Protein AF-A0A3Q3WE03-F1 (afdb_monomer)

Secondary structure (DSSP, 8-state):
------------------------------------PPP---------------------PPPTT--------EEEEES-GGGS-TTSEEEEEEETT----STHHHHHHHHH--HHHHHHTT--TT-EEEEEETTEEEEEEEEESSTTS---HHHHHHHHHHHHHHHHHTT--EEEEESTT-STT---HHHHHHHHHHHHTTSS-EEEEEEPPP-------------

Nearest PDB structures (foldseek):
  4j5s-assembly1_A  TM=9.945E-01  e=6.467E-23  Homo sapiens
  2l8r-assembly1_A  TM=9.677E-01  e=4.492E-20  Homo sapiens
  2lgr-assembly1_A  TM=9.632E-01  e=3.112E-20  Homo sapiens
  2eee-assembly1_A  TM=9.166E-01  e=1.170E-20  Homo sapiens
  7omu-assembly2_BBB  TM=8.112E-01  e=5.018E-09  Thermosipho africanus

Organism: Mola mola (NCBI:txid94237)

Radius of gyration: 29.14 Å; Cα contacts (8 Å, |Δi|>4): 267; chains: 1; bounding box: 47×59×119 Å

Structure (mmCIF, N/CA/C/O backbone):
data_AF-A0A3Q3WE03-F1
#
_entry.id   AF-A0A3Q3WE03-F1
#
loop_
_atom_site.group_PDB
_atom_site.id
_atom_site.type_symbol
_atom_site.label_atom_id
_atom_site.label_alt_id
_atom_site.label_comp_id
_atom_site.label_asym_id
_atom_site.label_entity_id
_atom_site.label_seq_id
_atom_site.pdbx_PDB_ins_code
_atom_site.Cartn_x
_atom_site.Cartn_y
_atom_site.Cartn_z
_atom_site.occupancy
_atom_site.B_iso_or_equiv
_atom_site.auth_seq_id
_atom_site.auth_comp_id
_atom_site.auth_asym_id
_atom_site.auth_atom_id
_atom_site.pdbx_PDB_model_num
ATOM 1 N N . MET A 1 1 ? -25.501 23.373 52.844 1.00 39.06 1 MET A N 1
ATOM 2 C CA . MET A 1 1 ? -24.317 22.488 52.789 1.00 39.06 1 MET A CA 1
ATOM 3 C C . MET A 1 1 ? -24.658 21.384 51.790 1.00 39.06 1 MET A C 1
ATOM 5 O O . MET A 1 1 ? -25.496 20.562 52.110 1.00 39.06 1 MET A O 1
ATOM 9 N N . SER A 1 2 ? -24.397 21.563 50.487 1.00 32.34 2 SER A N 1
ATOM 10 C CA . SER A 1 2 ? -23.163 21.136 49.780 1.00 32.34 2 SER A CA 1
ATOM 11 C C . SER A 1 2 ? -22.846 19.652 50.062 1.00 32.34 2 SER A C 1
ATOM 13 O O . SER A 1 2 ? -22.704 19.302 51.222 1.00 32.34 2 SER A O 1
ATOM 15 N N . SER A 1 3 ? -22.696 18.724 49.111 1.00 31.28 3 SER A N 1
ATOM 16 C CA . SER A 1 3 ? -22.155 18.864 47.755 1.00 31.28 3 SER A CA 1
ATOM 17 C C . SER A 1 3 ? -22.420 17.610 46.899 1.00 31.28 3 SER A C 1
ATOM 19 O O . SER A 1 3 ? -22.573 16.509 47.416 1.00 31.28 3 SER A O 1
ATOM 21 N N . ALA A 1 4 ? -22.392 17.841 45.587 1.00 35.03 4 ALA A N 1
ATOM 22 C CA . ALA A 1 4 ? -22.161 16.962 44.438 1.00 35.03 4 ALA A CA 1
ATOM 23 C C . ALA A 1 4 ? -21.538 15.560 44.652 1.00 35.03 4 ALA A C 1
ATOM 25 O O . ALA A 1 4 ? -20.474 15.420 45.252 1.00 35.03 4 ALA A O 1
ATOM 26 N N . LEU A 1 5 ? -22.116 14.554 43.977 1.00 35.72 5 LEU A N 1
ATOM 27 C CA . LEU A 1 5 ? -21.412 13.335 43.559 1.00 35.72 5 LEU A CA 1
ATOM 28 C C . LEU A 1 5 ? -20.837 13.526 42.144 1.00 35.72 5 LEU A C 1
ATOM 30 O O . LEU A 1 5 ? -21.562 13.516 41.151 1.00 35.72 5 LEU A O 1
ATOM 34 N N . GLN A 1 6 ? -19.514 13.665 42.075 1.00 35.28 6 GLN A N 1
ATOM 35 C CA . GLN A 1 6 ? -18.688 13.595 40.869 1.00 35.28 6 GLN A CA 1
ATOM 36 C C . GLN A 1 6 ? -18.029 12.200 40.813 1.00 35.28 6 GLN A C 1
ATOM 38 O O . GLN A 1 6 ? -17.524 11.712 41.822 1.00 35.28 6 GLN A O 1
ATOM 43 N N . ARG A 1 7 ? -18.016 11.555 39.639 1.00 37.19 7 ARG A N 1
ATOM 44 C CA . ARG A 1 7 ? -17.267 10.305 39.359 1.00 37.19 7 ARG A CA 1
ATOM 45 C C . ARG A 1 7 ? -15.741 10.530 39.411 1.00 37.19 7 ARG A C 1
ATOM 47 O O . ARG A 1 7 ? -15.307 11.643 39.112 1.00 37.19 7 ARG A O 1
ATOM 54 N N . PRO A 1 8 ? -14.921 9.483 39.661 1.00 34.12 8 PRO A N 1
ATOM 55 C CA . PRO A 1 8 ? -14.054 8.983 38.572 1.00 34.12 8 PRO A CA 1
ATOM 56 C C . PRO A 1 8 ? -13.804 7.450 38.578 1.00 34.12 8 PRO A C 1
ATOM 58 O O . PRO A 1 8 ? -13.715 6.820 39.622 1.00 34.12 8 PRO A O 1
ATOM 61 N N . VAL A 1 9 ? -13.890 6.773 37.425 1.00 33.38 9 VAL A N 1
ATOM 62 C CA . VAL A 1 9 ? -12.781 6.308 36.547 1.00 33.38 9 VAL A CA 1
ATOM 63 C C . VAL A 1 9 ? -11.748 5.398 37.244 1.00 33.38 9 VAL A C 1
ATOM 65 O O . VAL A 1 9 ? -10.756 5.873 37.788 1.00 33.38 9 VAL A O 1
ATOM 68 N N . CYS A 1 10 ? -11.931 4.074 37.161 1.00 30.58 10 CYS A N 1
ATOM 69 C CA . CYS A 1 10 ? -10.888 3.109 37.521 1.00 30.58 10 CYS A CA 1
ATOM 70 C C . CYS A 1 10 ? -9.865 2.981 36.382 1.00 30.58 10 CYS A C 1
ATOM 72 O O . CYS A 1 10 ? -10.118 2.346 35.360 1.00 30.58 10 CYS A O 1
ATOM 74 N N . PHE A 1 11 ? -8.694 3.578 36.591 1.00 35.88 11 PHE A N 1
ATOM 75 C CA . PHE A 1 11 ? -7.449 3.215 35.923 1.00 35.88 11 PHE A CA 1
ATOM 76 C C . PHE A 1 11 ? -6.996 1.837 36.428 1.00 35.88 11 PHE A C 1
ATOM 78 O O . PHE A 1 11 ? -6.700 1.694 37.610 1.00 35.88 11 PHE A O 1
ATOM 85 N N . PHE A 1 12 ? -6.867 0.843 35.550 1.00 35.31 12 PHE A N 1
ATOM 86 C CA . PHE A 1 12 ? -5.995 -0.307 35.812 1.00 35.31 12 PHE A CA 1
ATOM 87 C C . PHE A 1 12 ? -4.729 -0.144 34.975 1.00 35.31 12 PHE A C 1
ATOM 89 O O . PHE A 1 12 ? -4.648 -0.558 33.821 1.00 35.31 12 PHE A O 1
ATOM 96 N N . GLY A 1 13 ? -3.744 0.530 35.571 1.00 35.69 13 GLY A N 1
ATOM 97 C CA . GLY A 1 13 ? -2.363 0.477 35.120 1.00 35.69 13 GLY A CA 1
ATOM 98 C C . GLY A 1 13 ? -1.752 -0.852 35.553 1.00 35.69 13 GLY A C 1
ATOM 99 O O . GLY A 1 13 ? -1.680 -1.144 36.743 1.00 35.69 13 GLY A O 1
ATOM 100 N N . VAL A 1 14 ? -1.303 -1.661 34.596 1.00 34.75 14 VAL A N 1
ATOM 101 C CA . VAL A 1 14 ? -0.418 -2.794 34.883 1.00 34.75 14 VAL A CA 1
ATOM 102 C C . VAL A 1 14 ? 1.007 -2.256 34.900 1.00 34.75 14 VAL A C 1
ATOM 104 O O . VAL A 1 14 ? 1.550 -1.866 33.867 1.00 34.75 14 VAL A O 1
ATOM 107 N N . GLN A 1 15 ? 1.610 -2.215 36.083 1.00 34.19 15 GLN A N 1
ATOM 108 C CA . GLN A 1 15 ? 3.013 -1.865 36.258 1.00 34.19 15 GLN A CA 1
ATOM 109 C C . GLN A 1 15 ? 3.844 -3.150 36.140 1.00 34.19 15 GLN A C 1
ATOM 111 O O . GLN A 1 15 ? 3.827 -4.003 37.025 1.00 34.19 15 GLN A O 1
ATOM 116 N N . VAL A 1 16 ? 4.546 -3.321 35.016 1.00 32.97 16 VAL A N 1
ATOM 117 C CA . VAL A 1 16 ? 5.479 -4.438 34.809 1.00 32.97 16 VAL A CA 1
ATOM 118 C C . VAL A 1 16 ? 6.782 -4.111 35.534 1.00 32.97 16 VAL A C 1
ATOM 120 O O . VAL A 1 16 ? 7.516 -3.213 35.127 1.00 32.97 16 VAL A O 1
ATOM 123 N N . LYS A 1 17 ? 7.082 -4.836 36.615 1.00 34.19 17 LYS A N 1
ATOM 124 C CA . LYS A 1 17 ? 8.386 -4.775 37.284 1.00 34.19 17 LYS A CA 1
ATOM 125 C C . LYS A 1 17 ? 9.307 -5.805 36.628 1.00 34.19 17 LYS A C 1
ATOM 127 O O . LYS A 1 17 ? 9.174 -7.000 36.867 1.00 34.19 17 LYS A O 1
ATOM 132 N N . LEU A 1 18 ? 10.201 -5.338 35.756 1.00 31.52 18 LEU A N 1
ATOM 133 C CA . LEU A 1 18 ? 11.256 -6.154 35.158 1.00 31.52 18 LEU A CA 1
ATOM 134 C C . LEU A 1 18 ? 12.476 -6.108 36.089 1.00 31.52 18 LEU A C 1
ATOM 136 O O . LEU A 1 18 ? 13.144 -5.080 36.173 1.00 31.52 18 LEU A O 1
ATOM 140 N N . THR A 1 19 ? 12.770 -7.202 36.789 1.00 33.22 19 THR A N 1
ATOM 141 C CA . THR A 1 19 ? 14.053 -7.360 37.486 1.00 33.22 19 THR A CA 1
ATOM 142 C C . THR A 1 19 ? 14.915 -8.299 36.652 1.00 33.22 19 THR A C 1
ATOM 144 O O . THR A 1 19 ? 14.626 -9.488 36.550 1.00 33.22 19 THR A O 1
ATOM 147 N N . LEU A 1 20 ? 15.945 -7.748 36.011 1.00 36.59 20 LEU A N 1
ATOM 148 C CA . LEU A 1 20 ? 16.978 -8.509 35.314 1.00 36.59 20 LEU A CA 1
ATOM 149 C C . LEU A 1 20 ? 18.130 -8.766 36.285 1.00 36.59 20 LEU A C 1
ATOM 151 O O . LEU A 1 20 ? 18.890 -7.854 36.602 1.00 36.59 20 LEU A O 1
ATOM 155 N N . THR A 1 21 ? 18.300 -10.016 36.696 1.00 37.56 21 THR A N 1
ATOM 156 C CA . THR A 1 21 ? 19.593 -10.534 37.148 1.00 37.56 21 THR A CA 1
ATOM 157 C C . THR A 1 21 ? 19.884 -11.809 36.375 1.00 37.56 21 THR A C 1
ATOM 159 O O . THR A 1 21 ? 19.034 -12.682 36.219 1.00 37.56 21 THR A O 1
ATOM 162 N N . GLY A 1 22 ? 21.063 -11.823 35.760 1.00 34.62 22 GLY A N 1
ATOM 163 C CA . GLY A 1 22 ? 21.414 -12.752 34.704 1.00 34.62 22 GLY A CA 1
ATOM 164 C C . GLY A 1 22 ? 21.730 -14.176 35.150 1.00 34.62 22 GLY A C 1
ATOM 165 O O . GLY A 1 22 ? 21.950 -14.468 36.321 1.00 34.62 22 GLY A O 1
ATOM 166 N N . ARG A 1 23 ? 21.888 -14.980 34.094 1.00 38.91 23 ARG A N 1
ATOM 167 C CA . ARG A 1 23 ? 22.387 -16.357 33.993 1.00 38.91 23 ARG A CA 1
ATOM 168 C C . ARG A 1 23 ? 21.360 -17.467 34.248 1.00 38.91 23 ARG A C 1
ATOM 170 O O . ARG A 1 23 ? 20.892 -17.690 35.352 1.00 38.91 23 ARG A O 1
ATOM 177 N N . ASN A 1 24 ? 21.184 -18.225 33.165 1.00 33.81 24 ASN A N 1
ATOM 178 C CA . ASN A 1 24 ? 20.560 -19.533 33.002 1.00 33.81 24 ASN A CA 1
ATOM 179 C C . ASN A 1 24 ? 19.047 -19.596 32.761 1.00 33.81 24 ASN A C 1
ATOM 181 O O . ASN A 1 24 ? 18.205 -19.215 33.565 1.00 33.81 24 ASN A O 1
ATOM 185 N N . ALA A 1 25 ? 18.761 -20.141 31.579 1.00 36.38 25 ALA A N 1
ATOM 186 C CA . ALA A 1 25 ? 17.498 -20.687 31.138 1.00 36.38 25 ALA A CA 1
ATOM 187 C C . ALA A 1 25 ? 16.992 -21.774 32.097 1.00 36.38 25 ALA A C 1
ATOM 189 O O . ALA A 1 25 ? 17.790 -22.524 32.649 1.00 36.38 25 ALA A O 1
ATOM 190 N N . PHE A 1 26 ? 15.674 -21.899 32.233 1.00 32.88 26 PHE A N 1
ATOM 191 C CA . PHE A 1 26 ? 14.896 -23.019 31.690 1.00 32.88 26 PHE A CA 1
ATOM 192 C C . PHE A 1 26 ? 13.429 -22.855 32.111 1.00 32.88 26 PHE A C 1
ATOM 194 O O . PHE A 1 26 ? 13.108 -22.654 33.279 1.00 32.88 26 PHE A O 1
ATOM 201 N N . PHE A 1 27 ? 12.532 -22.944 31.133 1.00 39.12 27 PHE A N 1
ATOM 202 C CA . PHE A 1 27 ? 11.104 -23.158 31.347 1.00 39.12 27 PHE A CA 1
ATOM 203 C C . PHE A 1 27 ? 10.901 -24.606 31.808 1.00 39.12 27 PHE A C 1
ATOM 205 O O . PHE A 1 27 ? 11.329 -25.512 31.097 1.00 39.12 27 PHE A O 1
ATOM 212 N N . CYS A 1 28 ? 10.209 -24.844 32.926 1.00 31.48 28 CYS A N 1
ATOM 213 C CA . CYS A 1 28 ? 9.510 -26.113 33.145 1.00 31.48 28 CYS A CA 1
ATOM 214 C C . CYS A 1 28 ? 8.465 -26.018 34.269 1.00 31.48 28 CYS A C 1
ATOM 216 O O . CYS A 1 28 ? 8.802 -25.737 35.414 1.00 31.48 28 CYS A O 1
ATOM 218 N N . GLY A 1 29 ? 7.214 -26.338 33.928 1.00 34.25 29 GLY A N 1
ATOM 219 C CA . GLY A 1 29 ? 6.300 -27.074 34.804 1.00 34.25 29 GLY A CA 1
ATOM 220 C C . GLY A 1 29 ? 5.584 -26.302 35.911 1.00 34.25 29 GLY A C 1
ATOM 221 O O . GLY A 1 29 ? 6.032 -26.269 37.052 1.00 34.25 29 GLY A O 1
ATOM 222 N N . VAL A 1 30 ? 4.357 -25.854 35.630 1.00 36.12 30 VAL A N 1
ATOM 223 C CA . VAL A 1 30 ? 3.336 -25.726 36.680 1.00 36.12 30 VAL A CA 1
ATOM 224 C C . VAL A 1 30 ? 2.965 -27.145 37.124 1.00 36.12 30 VAL A C 1
ATOM 226 O O . VAL A 1 30 ? 2.149 -27.813 36.493 1.00 36.12 30 VAL A O 1
ATOM 229 N N . ARG A 1 31 ? 3.593 -27.637 38.195 1.00 36.34 31 ARG A N 1
ATOM 230 C CA . ARG A 1 31 ? 3.098 -28.783 38.968 1.00 36.34 31 ARG A CA 1
ATOM 231 C C . ARG A 1 31 ? 2.421 -28.235 40.218 1.00 36.34 31 ARG A C 1
ATOM 233 O O . ARG A 1 31 ? 3.079 -27.758 41.134 1.00 36.34 31 ARG A O 1
ATOM 240 N N . SER A 1 32 ? 1.094 -28.304 40.235 1.00 33.88 32 SER A N 1
ATOM 241 C CA . SER A 1 32 ? 0.302 -28.098 41.444 1.00 33.88 32 SER A CA 1
ATOM 242 C C . SER A 1 32 ? 0.509 -29.305 42.360 1.00 33.88 32 SER A C 1
ATOM 244 O O . SER A 1 32 ? 0.005 -30.392 42.085 1.00 33.88 32 SER A O 1
ATOM 246 N N . THR A 1 33 ? 1.298 -29.150 43.422 1.00 37.69 33 THR A N 1
ATOM 247 C CA . THR A 1 33 ? 1.351 -30.126 44.516 1.00 37.69 33 THR A CA 1
ATOM 248 C C . THR A 1 33 ? 0.348 -29.721 45.584 1.00 37.69 33 THR A C 1
ATOM 250 O O . THR A 1 33 ? 0.542 -28.764 46.332 1.00 37.69 33 THR A O 1
ATOM 253 N N . PHE A 1 34 ? -0.745 -30.475 45.624 1.00 31.30 34 PHE A N 1
ATOM 254 C CA . PHE A 1 34 ? -1.804 -30.414 46.618 1.00 31.30 34 PHE A CA 1
ATOM 255 C C . PHE A 1 34 ? -1.389 -31.176 47.894 1.00 31.30 34 PHE A C 1
ATOM 257 O O . PHE A 1 34 ? -1.057 -32.355 47.827 1.00 31.30 34 PHE A O 1
ATOM 264 N N . LYS A 1 35 ? -1.414 -30.453 49.024 1.00 36.59 35 LYS A N 1
ATOM 265 C CA . LYS A 1 35 ? -1.538 -30.840 50.451 1.00 36.59 35 LYS A CA 1
ATOM 266 C C . LYS A 1 35 ? -0.954 -32.172 50.968 1.00 36.59 35 LYS A C 1
ATOM 268 O O . LYS A 1 35 ? -1.349 -33.255 50.547 1.00 36.59 35 LYS A O 1
ATOM 273 N N . ARG A 1 36 ? -0.306 -32.079 52.142 1.00 31.94 36 ARG A N 1
ATOM 274 C CA . ARG A 1 36 ? -0.706 -32.883 53.318 1.00 31.94 36 ARG A CA 1
ATOM 275 C C . ARG A 1 36 ? -0.244 -32.250 54.642 1.00 31.94 36 ARG A C 1
ATOM 277 O O . ARG A 1 36 ? 0.926 -32.315 54.990 1.00 31.94 36 ARG A O 1
ATOM 284 N N . GLY A 1 37 ? -1.187 -31.645 55.365 1.00 32.00 37 GLY A N 1
ATOM 285 C CA . GLY A 1 37 ? -1.116 -31.449 56.815 1.00 32.00 37 GLY A CA 1
ATOM 286 C C . GLY A 1 37 ? -1.979 -32.527 57.469 1.00 32.00 37 GLY A C 1
ATOM 287 O O . GLY A 1 37 ? -3.096 -32.770 57.011 1.00 32.00 37 GLY A O 1
ATOM 288 N N . VAL A 1 38 ? -1.417 -33.228 58.451 1.00 35.50 38 VAL A N 1
ATOM 289 C CA . VAL A 1 38 ? -2.016 -34.377 59.142 1.00 35.50 38 VAL A CA 1
ATOM 290 C C . VAL A 1 38 ? -3.108 -33.916 60.114 1.00 35.50 38 VAL A C 1
ATOM 292 O O . VAL A 1 38 ? -2.945 -32.928 60.824 1.00 35.50 38 VAL A O 1
ATOM 295 N N . LEU A 1 39 ? -4.223 -34.650 60.098 1.00 34.97 39 LEU A N 1
ATOM 296 C CA . LEU A 1 39 ? -5.399 -34.532 60.963 1.00 34.97 39 LEU A CA 1
ATOM 297 C C . LEU A 1 39 ? -5.142 -35.111 62.360 1.00 34.97 39 LEU A C 1
ATOM 299 O O . LEU A 1 39 ? -4.537 -36.173 62.487 1.00 34.97 39 LEU A O 1
ATOM 303 N N . GLY A 1 40 ? -5.736 -34.479 63.372 1.00 30.42 40 GLY A N 1
ATOM 304 C CA . GLY A 1 40 ? -6.041 -35.084 64.664 1.00 30.42 40 GLY A CA 1
ATOM 305 C C . GLY A 1 40 ? -7.527 -34.912 64.991 1.00 30.42 40 GLY A C 1
ATOM 306 O O . GLY A 1 40 ? -7.952 -33.806 65.288 1.00 30.42 40 GLY A O 1
ATOM 307 N N . HIS A 1 41 ? -8.259 -36.026 64.885 1.00 36.69 41 HIS A N 1
ATOM 308 C CA . HIS A 1 41 ? -9.492 -36.446 65.574 1.00 36.69 41 HIS A CA 1
ATOM 309 C C . HIS A 1 41 ? -10.718 -35.515 65.718 1.00 36.69 41 HIS A C 1
ATOM 311 O O . HIS A 1 41 ? -10.672 -34.482 66.371 1.00 36.69 41 HIS A O 1
ATOM 317 N N . GLY A 1 42 ? -11.875 -36.035 65.270 1.00 31.39 42 GLY A N 1
ATOM 318 C CA . GLY A 1 42 ? -13.197 -35.710 65.832 1.00 31.39 42 GLY A CA 1
ATOM 319 C C . GLY A 1 42 ? -14.288 -35.382 64.806 1.00 31.39 42 GLY A C 1
ATOM 320 O O . GLY A 1 42 ? -14.468 -34.230 64.442 1.00 31.39 42 GLY A O 1
ATOM 321 N N . SER A 1 43 ? -15.035 -36.393 64.356 1.00 36.88 43 SER A N 1
ATOM 322 C CA . SER A 1 43 ? -16.375 -36.261 63.736 1.00 36.88 43 SER A CA 1
ATOM 323 C C . SER A 1 43 ? -17.462 -36.488 64.810 1.00 36.88 43 SER A C 1
ATOM 325 O O . SER A 1 43 ? -17.096 -37.033 65.854 1.00 36.88 43 SER A O 1
ATOM 327 N N . PRO A 1 44 ? -18.769 -36.191 64.591 1.00 46.81 44 PRO A N 1
ATOM 328 C CA . PRO A 1 44 ? -19.439 -35.867 63.321 1.00 46.81 44 PRO A CA 1
ATOM 329 C C . PRO A 1 44 ? -20.381 -34.631 63.350 1.00 46.81 44 PRO A C 1
ATOM 331 O O . PRO A 1 44 ? -20.560 -33.981 64.372 1.00 46.81 44 PRO A O 1
ATOM 334 N N . ASN A 1 45 ? -21.023 -34.384 62.200 1.00 34.50 45 ASN A N 1
ATOM 335 C CA . ASN A 1 45 ? -22.051 -33.379 61.862 1.00 34.50 45 ASN A CA 1
ATOM 336 C C . ASN A 1 45 ? -21.557 -32.008 61.382 1.00 34.50 45 ASN A C 1
ATOM 338 O O . ASN A 1 45 ? -21.707 -30.980 62.035 1.00 34.50 45 ASN A O 1
ATOM 342 N N . VAL A 1 46 ? -21.049 -32.004 60.147 1.00 35.22 46 VAL A N 1
ATOM 343 C CA . VAL A 1 46 ? -20.841 -30.798 59.341 1.00 35.22 46 VAL A CA 1
ATOM 344 C C . VAL A 1 46 ? -22.044 -30.620 58.413 1.00 35.22 46 VAL A C 1
ATOM 346 O O . VAL A 1 46 ? -22.216 -31.377 57.460 1.00 35.22 46 VAL A O 1
ATOM 349 N N . HIS A 1 47 ? -22.859 -29.596 58.662 1.00 38.16 47 HIS A N 1
ATOM 350 C CA . HIS A 1 47 ? -23.757 -29.046 57.649 1.00 38.16 47 HIS A CA 1
ATOM 351 C C . HIS A 1 47 ? -22.886 -28.260 56.655 1.00 38.16 47 HIS A C 1
ATOM 353 O O . HIS A 1 47 ? -22.517 -27.112 56.897 1.00 38.16 47 HIS A O 1
ATOM 359 N N . VAL A 1 48 ? -22.473 -28.907 55.564 1.00 37.47 48 VAL A N 1
ATOM 360 C CA . VAL A 1 48 ? -21.724 -28.249 54.487 1.00 37.47 48 VAL A CA 1
ATOM 361 C C . VAL A 1 48 ? -22.727 -27.480 53.628 1.00 37.47 48 VAL A C 1
ATOM 363 O O . VAL A 1 48 ? -23.410 -28.062 52.789 1.00 37.47 48 VAL A O 1
ATOM 366 N N . LEU A 1 49 ? -22.830 -26.167 53.831 1.00 36.69 49 LEU A N 1
ATOM 367 C CA . LEU A 1 49 ? -23.507 -25.285 52.884 1.00 36.69 49 LEU A CA 1
ATOM 368 C C . LEU A 1 49 ? -22.578 -25.093 51.674 1.00 36.69 49 LEU A C 1
ATOM 370 O O . LEU A 1 49 ? -21.680 -24.253 51.684 1.00 36.69 49 LEU A O 1
ATOM 374 N N . LEU A 1 50 ? -22.751 -25.926 50.648 1.00 37.88 50 LEU A N 1
ATOM 375 C CA . LEU A 1 50 ? -22.124 -25.731 49.342 1.00 37.88 50 LEU A CA 1
ATOM 376 C C . LEU A 1 50 ? -22.804 -24.544 48.651 1.00 37.88 50 LEU A C 1
ATOM 378 O O . LEU A 1 50 ? -23.855 -24.705 48.029 1.00 37.88 50 LEU A O 1
ATOM 382 N N . CYS A 1 51 ? -22.200 -23.357 48.739 1.00 33.94 51 CYS A N 1
ATOM 383 C CA . CYS A 1 51 ? -22.523 -22.260 47.832 1.00 33.94 51 CYS A CA 1
ATOM 384 C C . CYS A 1 51 ? -22.232 -22.719 46.399 1.00 33.94 51 CYS A C 1
ATOM 386 O O . CYS A 1 51 ? -21.076 -22.835 45.991 1.00 33.94 51 CYS A O 1
ATOM 388 N N . HIS A 1 52 ? -23.295 -23.009 45.653 1.00 39.38 52 HIS A N 1
ATOM 389 C CA . HIS A 1 52 ? -23.235 -23.170 44.211 1.00 39.38 52 HIS A CA 1
ATOM 390 C C . HIS A 1 52 ? -22.979 -21.792 43.604 1.00 39.38 52 HIS A C 1
ATOM 392 O O . HIS A 1 52 ? -23.824 -20.902 43.665 1.00 39.38 52 HIS A O 1
ATOM 398 N N . CYS A 1 53 ? -21.788 -21.604 43.046 1.00 35.94 53 CYS A N 1
ATOM 399 C CA . CYS A 1 53 ? -21.531 -20.508 42.129 1.00 35.94 53 CYS A CA 1
ATOM 400 C C . CYS A 1 53 ? -22.037 -20.943 40.749 1.00 35.94 53 CYS A C 1
ATOM 402 O O . CYS A 1 53 ? -21.285 -21.539 39.977 1.00 35.94 53 CYS A O 1
ATOM 404 N N . ASP A 1 54 ? -23.306 -20.666 40.450 1.00 40.91 54 ASP A N 1
ATOM 405 C CA . ASP A 1 54 ? -23.817 -20.674 39.078 1.00 40.91 54 ASP A CA 1
ATOM 406 C C . ASP A 1 54 ? -23.003 -19.672 38.247 1.00 40.91 54 ASP A C 1
ATOM 408 O O . ASP A 1 54 ? -23.136 -18.456 38.383 1.00 40.91 54 ASP A O 1
ATOM 412 N N . SER A 1 55 ? -22.102 -20.191 37.412 1.00 42.69 55 SER A N 1
ATOM 413 C CA . SER A 1 55 ? -21.400 -19.421 36.385 1.00 42.69 55 SER A CA 1
ATOM 414 C C . SER A 1 55 ? -22.167 -19.559 35.070 1.00 42.69 55 SER A C 1
ATOM 416 O O . SER A 1 55 ? -22.151 -20.645 34.489 1.00 42.69 55 SER A O 1
ATOM 418 N N . PRO A 1 56 ? -22.806 -18.503 34.535 1.00 50.94 56 PRO A N 1
ATOM 419 C CA . PRO A 1 56 ? -23.456 -18.567 33.238 1.00 50.94 56 PRO A CA 1
ATOM 420 C C . PRO A 1 56 ? -22.452 -18.174 32.154 1.00 50.94 56 PRO A C 1
ATOM 422 O O . PRO A 1 56 ? -22.566 -17.118 31.544 1.00 50.94 56 PRO A O 1
ATOM 425 N N . HIS A 1 57 ? -21.454 -19.019 31.904 1.00 44.56 57 HIS A N 1
ATOM 426 C CA . HIS A 1 57 ? -20.611 -18.886 30.716 1.00 44.56 57 HIS A CA 1
ATOM 427 C C . HIS A 1 57 ? -20.392 -20.258 30.090 1.00 44.56 57 HIS A C 1
ATOM 429 O O . HIS A 1 57 ? -19.341 -20.880 30.216 1.00 44.56 57 HIS A O 1
ATOM 435 N N . GLY A 1 58 ? -21.427 -20.725 29.391 1.00 40.84 58 GLY A N 1
ATOM 436 C CA . GLY A 1 58 ? -21.263 -21.706 28.328 1.00 40.84 58 GLY A CA 1
ATOM 437 C C . GLY A 1 58 ? -20.541 -21.054 27.152 1.00 40.84 58 GLY A C 1
ATOM 438 O O . GLY A 1 58 ? -21.176 -20.647 26.184 1.00 40.84 58 GLY A O 1
ATOM 439 N N . GLU A 1 59 ? -19.217 -20.927 27.238 1.00 38.34 59 GLU A N 1
ATOM 440 C CA . GLU A 1 59 ? -18.397 -20.796 26.038 1.00 38.34 59 GLU A CA 1
ATOM 441 C C . GLU A 1 59 ? -18.229 -22.194 25.445 1.00 38.34 59 GLU A C 1
ATOM 443 O O . GLU A 1 59 ? -17.424 -23.009 25.897 1.00 38.34 59 GLU A O 1
ATOM 448 N N . THR A 1 60 ? -19.055 -22.490 24.444 1.00 40.53 60 THR A N 1
ATOM 449 C CA . THR A 1 60 ? -18.934 -23.686 23.616 1.00 40.53 60 THR A CA 1
ATOM 450 C C . THR A 1 60 ? -17.569 -23.669 22.933 1.00 40.53 60 THR A C 1
ATOM 452 O O . THR A 1 60 ? -17.353 -22.947 21.959 1.00 40.53 60 THR A O 1
ATOM 455 N N . LEU A 1 61 ? -16.636 -24.467 23.451 1.00 43.75 61 LEU A N 1
ATOM 456 C CA . LEU A 1 61 ? -15.387 -24.782 22.768 1.00 43.75 61 LEU A CA 1
ATOM 457 C C . LEU A 1 61 ? -15.718 -25.380 21.389 1.00 43.75 61 LEU A C 1
ATOM 459 O O . LEU A 1 61 ? -16.510 -26.326 21.318 1.00 43.75 61 LEU A O 1
ATOM 463 N N . PRO A 1 62 ? -15.139 -24.870 20.288 1.00 48.25 62 PRO A N 1
ATOM 464 C CA . PRO A 1 62 ? -15.333 -25.486 18.988 1.00 48.25 62 PRO A CA 1
ATOM 465 C C . PRO A 1 62 ? -14.697 -26.889 18.978 1.00 48.25 62 PRO A C 1
ATOM 467 O O . PRO A 1 62 ? -13.639 -27.094 19.585 1.00 48.25 62 PRO A O 1
ATOM 470 N N . PRO A 1 63 ? -15.323 -27.869 18.304 1.00 49.91 63 PRO A N 1
ATOM 471 C CA . PRO A 1 63 ? -14.850 -29.247 18.290 1.00 49.91 63 PRO A CA 1
ATOM 472 C C . PRO A 1 63 ? -13.451 -29.356 17.653 1.00 49.91 63 PRO A C 1
ATOM 474 O O . PRO A 1 63 ? -13.188 -28.725 16.622 1.00 49.91 63 PRO A O 1
ATOM 477 N N . PRO A 1 64 ? -12.545 -30.178 18.215 1.00 53.12 64 PRO A N 1
ATOM 478 C CA . PRO A 1 64 ? -11.240 -30.429 17.623 1.00 53.12 64 PRO A CA 1
ATOM 479 C C . PRO A 1 64 ? -11.420 -31.339 16.405 1.00 53.12 64 PRO A C 1
ATOM 481 O O . PRO A 1 64 ? -11.720 -32.521 16.547 1.00 53.12 64 PRO A O 1
ATOM 484 N N . GLY A 1 65 ? -11.262 -30.792 15.199 1.00 54.09 65 GLY A N 1
ATOM 485 C CA . GLY A 1 65 ? -11.284 -31.612 13.982 1.00 54.09 65 GLY A CA 1
ATOM 486 C C . GLY A 1 65 ? -11.850 -30.983 12.715 1.00 54.09 65 GLY A C 1
ATOM 487 O O . GLY A 1 65 ? -11.913 -31.671 11.702 1.00 54.09 65 GLY A O 1
ATOM 488 N N . GLN A 1 66 ? -12.231 -29.704 12.706 1.00 45.94 66 GLN A N 1
ATOM 489 C CA . GLN A 1 66 ? -12.534 -29.023 11.446 1.00 45.94 66 GLN A CA 1
ATOM 490 C C . GLN A 1 66 ? -11.294 -28.260 10.970 1.00 45.94 66 GLN A C 1
ATOM 492 O O . GLN A 1 66 ? -10.838 -27.358 11.679 1.00 45.94 66 GLN A O 1
ATOM 497 N N . PRO A 1 67 ? -10.718 -28.566 9.791 1.00 46.00 67 PRO A N 1
ATOM 498 C CA . PRO A 1 67 ? -9.815 -27.619 9.167 1.00 46.00 67 PRO A CA 1
ATOM 499 C C . PRO A 1 67 ? -10.645 -26.362 8.921 1.00 46.00 67 PRO A C 1
ATOM 501 O O . PRO A 1 67 ? -11.592 -26.396 8.137 1.00 46.00 67 PRO A O 1
ATOM 504 N N . ALA A 1 68 ? -10.327 -25.266 9.617 1.00 47.72 68 ALA A N 1
ATOM 505 C CA . ALA A 1 68 ? -10.847 -23.958 9.250 1.00 47.72 68 ALA A CA 1
ATOM 506 C C . ALA A 1 68 ? -10.626 -23.832 7.743 1.00 47.72 68 ALA A C 1
ATOM 508 O O . ALA A 1 68 ? -9.481 -23.940 7.282 1.00 47.72 68 ALA A O 1
ATOM 509 N N . ALA A 1 69 ? -11.726 -23.748 6.988 1.00 46.00 69 ALA A N 1
ATOM 510 C CA . ALA A 1 69 ? -11.690 -23.677 5.541 1.00 46.00 69 ALA A CA 1
ATOM 511 C C . ALA A 1 69 ? -10.630 -22.640 5.183 1.00 46.00 69 ALA A C 1
ATOM 513 O O . ALA A 1 69 ? -10.703 -21.489 5.620 1.00 46.00 69 ALA A O 1
ATOM 514 N N . HIS A 1 70 ? -9.586 -23.080 4.487 1.00 51.12 70 HIS A N 1
ATOM 515 C CA . HIS A 1 70 ? -8.465 -22.244 4.076 1.00 51.12 70 HIS A CA 1
ATOM 516 C C . HIS A 1 70 ? -8.981 -21.364 2.941 1.00 51.12 70 HIS A C 1
ATOM 518 O O . HIS A 1 70 ? -8.713 -21.570 1.761 1.00 51.12 70 HIS A O 1
ATOM 524 N N . SER A 1 71 ? -9.827 -20.415 3.326 1.00 57.25 71 SER A N 1
ATOM 525 C CA . SER A 1 71 ? -10.403 -19.424 2.454 1.00 57.25 71 SER A CA 1
ATOM 526 C C . SER A 1 71 ? -9.244 -18.549 2.017 1.00 57.25 71 SER A C 1
ATOM 528 O O . SER A 1 71 ? -8.561 -17.950 2.853 1.00 57.25 71 SER A O 1
ATOM 530 N N . ARG A 1 72 ? -8.957 -18.534 0.714 1.00 58.47 72 ARG A N 1
ATOM 531 C CA . ARG A 1 72 ? -8.010 -17.584 0.129 1.00 58.47 72 ARG A CA 1
ATOM 532 C C . ARG A 1 72 ? -8.458 -16.184 0.543 1.00 58.47 72 ARG A C 1
ATOM 534 O O . ARG A 1 72 ? -9.421 -15.652 0.006 1.00 58.47 72 ARG A O 1
ATOM 541 N N . ARG A 1 73 ? -7.748 -15.590 1.505 1.00 79.00 73 ARG A N 1
ATOM 542 C CA . ARG A 1 73 ? -8.065 -14.261 2.054 1.00 79.00 73 ARG A CA 1
ATOM 543 C C . ARG A 1 73 ? -7.650 -13.121 1.120 1.00 79.00 73 ARG A C 1
ATOM 545 O O . ARG A 1 73 ? -7.830 -11.961 1.470 1.00 79.00 73 ARG A O 1
ATOM 552 N N . VAL A 1 74 ? -7.079 -13.444 -0.043 1.00 90.50 74 VAL A N 1
ATOM 553 C CA . VAL A 1 74 ? -6.706 -12.489 -1.087 1.00 90.50 74 VAL A CA 1
ATOM 554 C C . VAL A 1 74 ? -7.710 -12.602 -2.230 1.00 90.50 74 VAL A C 1
ATOM 556 O O . VAL A 1 74 ? -7.791 -13.634 -2.893 1.00 90.50 74 VAL A O 1
ATOM 559 N N . SER A 1 75 ? -8.461 -11.531 -2.459 1.00 93.38 75 SER A N 1
ATOM 560 C CA . SER A 1 75 ? -9.375 -11.376 -3.591 1.00 93.38 75 SER A CA 1
ATOM 561 C C . SER A 1 75 ? -8.792 -10.411 -4.623 1.00 93.38 75 SER A C 1
ATOM 563 O O . SER A 1 75 ? -7.942 -9.578 -4.299 1.00 93.38 75 SER A O 1
ATOM 565 N N . TYR A 1 76 ? -9.235 -10.527 -5.873 1.00 94.06 76 TYR A N 1
ATOM 566 C CA . TYR A 1 76 ? -8.779 -9.689 -6.979 1.00 94.06 76 TYR A CA 1
ATOM 567 C C . TYR A 1 76 ? -9.967 -8.972 -7.603 1.00 94.06 76 TYR A C 1
ATOM 569 O O . TYR A 1 76 ? -10.983 -9.598 -7.895 1.00 94.06 76 TYR A O 1
ATOM 577 N N . VAL A 1 77 ? -9.829 -7.667 -7.817 1.00 94.56 77 VAL A N 1
ATOM 578 C CA . VAL A 1 77 ? -10.875 -6.816 -8.388 1.00 94.56 77 VAL A CA 1
ATOM 579 C C . VAL A 1 77 ? -10.293 -5.998 -9.532 1.00 94.56 77 VAL A C 1
ATOM 581 O O . VAL A 1 77 ? -9.241 -5.368 -9.401 1.00 94.56 77 VAL A O 1
ATOM 584 N N . THR A 1 78 ? -10.996 -5.975 -10.661 1.00 93.62 78 THR A N 1
ATOM 585 C CA . THR A 1 78 ? -10.669 -5.075 -11.768 1.00 93.62 78 THR A CA 1
ATOM 586 C C . THR A 1 78 ? -11.387 -3.746 -11.561 1.00 93.62 78 THR A C 1
ATOM 588 O O . THR A 1 78 ? -12.614 -3.701 -11.550 1.00 93.62 78 THR A O 1
ATOM 591 N N . GLY A 1 79 ? -10.640 -2.658 -11.375 1.00 92.19 79 GLY A N 1
ATOM 592 C CA . GLY A 1 79 ? -11.210 -1.336 -11.130 1.00 92.19 79 GLY A CA 1
ATOM 593 C C . GLY A 1 79 ? -10.247 -0.356 -10.465 1.00 92.19 79 GLY A C 1
ATOM 594 O O . GLY A 1 79 ? -9.064 -0.633 -10.261 1.00 92.19 79 GLY A O 1
ATOM 595 N N . ASN A 1 80 ? -10.771 0.821 -10.123 1.00 92.12 80 ASN A N 1
ATOM 596 C CA . ASN A 1 80 ? -10.016 1.845 -9.410 1.00 92.12 80 ASN A CA 1
ATOM 597 C C . ASN A 1 80 ? -9.920 1.502 -7.916 1.00 92.12 80 ASN A C 1
ATOM 599 O O . ASN A 1 80 ? -10.936 1.431 -7.229 1.00 92.12 80 ASN A O 1
ATOM 603 N N . LEU A 1 81 ? -8.693 1.381 -7.398 1.00 92.94 81 LEU A N 1
ATOM 604 C CA . LEU A 1 81 ? -8.428 1.153 -5.973 1.00 92.94 81 LEU A CA 1
ATOM 605 C C . LEU A 1 81 ? -9.151 2.159 -5.068 1.00 92.94 81 LEU A C 1
ATOM 607 O O . LEU A 1 81 ? -9.633 1.808 -3.998 1.00 92.94 81 LEU A O 1
ATOM 611 N N . PHE A 1 82 ? -9.225 3.424 -5.480 1.00 91.88 82 PHE A N 1
ATOM 612 C CA . PHE A 1 82 ? -9.799 4.481 -4.650 1.00 91.88 82 PHE A CA 1
ATOM 613 C C . PHE A 1 82 ? -11.330 4.477 -4.597 1.00 91.88 82 PHE A C 1
ATOM 615 O O . PHE A 1 82 ? -11.882 5.295 -3.858 1.00 91.88 82 PHE A O 1
ATOM 622 N N . SER A 1 83 ? -11.974 3.587 -5.359 1.00 91.06 83 SER A N 1
ATOM 623 C CA . SER A 1 83 ? -13.409 3.285 -5.311 1.00 91.06 83 SER A CA 1
ATOM 624 C C . SER A 1 83 ? -13.733 2.134 -4.349 1.00 91.06 83 SER A C 1
ATOM 626 O O . SER A 1 83 ? -14.882 1.710 -4.279 1.00 91.06 83 SER A O 1
ATOM 628 N N . CYS A 1 84 ? -12.740 1.608 -3.622 1.00 91.12 84 CYS A N 1
ATOM 629 C CA . CYS A 1 84 ? -12.976 0.605 -2.590 1.00 91.12 84 CYS A CA 1
ATOM 630 C C . CYS A 1 84 ? -13.886 1.154 -1.468 1.00 91.12 84 CYS A C 1
ATOM 632 O O . CYS A 1 84 ? -13.912 2.371 -1.245 1.00 91.12 84 CYS A O 1
ATOM 634 N N . PRO A 1 85 ? -14.537 0.276 -0.686 1.00 92.44 85 PRO A N 1
ATOM 635 C CA . PRO A 1 85 ? -15.349 0.677 0.462 1.00 92.44 85 PRO A CA 1
ATOM 636 C C . PRO A 1 85 ? -14.605 1.614 1.424 1.00 92.44 85 PRO A C 1
ATOM 638 O O . PRO A 1 85 ? -13.402 1.458 1.655 1.00 92.44 85 PRO A O 1
ATOM 641 N N . GLU A 1 86 ? -15.310 2.593 1.996 1.00 88.25 86 GLU A N 1
ATOM 642 C CA . GLU A 1 86 ? -14.691 3.623 2.845 1.00 88.25 86 GLU A CA 1
ATOM 643 C C . GLU A 1 86 ? -14.086 3.057 4.134 1.00 88.25 86 GLU A C 1
ATOM 645 O O . GLU A 1 86 ? -13.057 3.555 4.588 1.00 88.25 86 GLU A O 1
ATOM 650 N N . GLY A 1 87 ? -14.670 1.978 4.666 1.00 89.19 87 GLY A N 1
ATOM 651 C CA . GLY A 1 87 ? -14.179 1.275 5.855 1.00 89.19 87 GLY A CA 1
ATOM 652 C C . GLY A 1 87 ? -12.940 0.404 5.624 1.00 89.19 87 GLY A C 1
ATOM 653 O O . GLY A 1 87 ? -12.331 -0.054 6.589 1.00 89.19 87 GLY A O 1
ATOM 654 N N . ASP A 1 88 ? -12.530 0.169 4.373 1.00 95.06 88 ASP A N 1
ATOM 655 C CA . ASP A 1 88 ? -11.308 -0.591 4.104 1.00 95.06 88 ASP A CA 1
ATOM 656 C C . ASP A 1 88 ? -10.081 0.253 4.459 1.00 95.06 88 ASP A C 1
ATOM 658 O O . ASP A 1 88 ? -10.002 1.441 4.135 1.00 95.06 88 ASP A O 1
ATOM 662 N N . ALA A 1 89 ? -9.053 -0.353 5.043 1.00 97.31 89 ALA A N 1
ATOM 663 C CA . ALA A 1 89 ? -7.747 0.290 5.065 1.00 97.31 89 ALA A CA 1
ATOM 664 C C . ALA A 1 89 ? -7.125 0.269 3.661 1.00 97.31 89 ALA A C 1
ATOM 666 O O . ALA A 1 89 ? -7.390 -0.633 2.870 1.00 97.31 89 ALA A O 1
ATOM 667 N N . LEU A 1 90 ? -6.279 1.246 3.345 1.00 97.50 90 LEU A N 1
ATOM 668 C CA . LEU A 1 90 ? -5.529 1.269 2.086 1.00 97.50 90 LEU A CA 1
ATOM 669 C C . LEU A 1 90 ? -4.064 0.955 2.328 1.00 97.50 90 LEU A C 1
ATOM 671 O O . LEU A 1 90 ? -3.530 1.361 3.352 1.00 97.50 90 LEU A O 1
ATOM 675 N N . ALA A 1 91 ? -3.399 0.304 1.377 1.00 97.44 91 ALA A N 1
ATOM 676 C CA . ALA A 1 91 ? -1.953 0.104 1.436 1.00 97.44 91 ALA A CA 1
ATOM 677 C C . ALA A 1 91 ? -1.274 0.374 0.090 1.00 97.44 91 ALA A C 1
ATOM 679 O O . ALA A 1 91 ? -1.795 0.012 -0.966 1.00 97.44 91 ALA A O 1
ATOM 680 N N . HIS A 1 92 ? -0.086 0.980 0.125 1.00 96.19 92 HIS A N 1
ATOM 681 C CA . HIS A 1 92 ? 0.815 1.070 -1.027 1.00 96.19 92 HIS A CA 1
ATOM 682 C C . HIS A 1 92 ? 2.285 1.174 -0.590 1.00 96.19 92 HIS A C 1
ATOM 684 O O . HIS A 1 92 ? 2.576 1.408 0.582 1.00 96.19 92 HIS A O 1
ATOM 690 N N . CYS A 1 93 ? 3.217 0.999 -1.531 1.00 94.69 93 CYS A N 1
ATOM 691 C CA . CYS A 1 93 ? 4.653 1.113 -1.265 1.00 94.69 93 CYS A CA 1
ATOM 692 C C . CYS A 1 93 ? 5.190 2.521 -1.542 1.00 94.69 93 CYS A C 1
ATOM 694 O O . CYS A 1 93 ? 4.815 3.152 -2.535 1.00 94.69 93 CYS A O 1
ATOM 696 N N . ILE A 1 94 ? 6.128 2.968 -0.704 1.00 94.94 94 ILE A N 1
ATOM 697 C CA . ILE A 1 94 ? 6.876 4.220 -0.857 1.00 94.94 94 ILE A CA 1
ATOM 698 C C . ILE A 1 94 ? 8.356 4.052 -0.477 1.00 94.94 94 ILE A C 1
ATOM 700 O O . ILE A 1 94 ? 8.791 3.014 0.023 1.00 94.94 94 ILE A O 1
ATOM 704 N N . SER A 1 95 ? 9.132 5.105 -0.726 1.00 94.50 95 SER A N 1
ATOM 705 C CA . SER A 1 95 ? 10.497 5.287 -0.229 1.00 94.50 95 SER A CA 1
ATOM 706 C C . SER A 1 95 ? 10.537 6.083 1.082 1.00 94.50 95 SER A C 1
ATOM 708 O O . SER A 1 95 ? 9.632 6.876 1.335 1.00 94.50 95 SER A O 1
ATOM 710 N N . GLU A 1 96 ? 11.615 5.942 1.864 1.00 93.56 96 GLU A N 1
ATOM 711 C CA . GLU A 1 96 ? 11.854 6.721 3.102 1.00 93.56 96 GLU A CA 1
ATOM 712 C C . GLU A 1 96 ? 11.778 8.238 2.856 1.00 93.56 96 GLU A C 1
ATOM 714 O O . GLU A 1 96 ? 11.229 8.986 3.662 1.00 93.56 96 GLU A O 1
ATOM 719 N N . ASP A 1 97 ? 12.260 8.701 1.697 1.00 90.88 97 ASP A N 1
ATOM 720 C CA . ASP A 1 97 ? 12.224 10.117 1.302 1.00 90.88 97 ASP A CA 1
ATOM 721 C C . ASP A 1 97 ? 10.804 10.687 1.063 1.00 90.88 97 ASP A C 1
ATOM 723 O O . ASP A 1 97 ? 10.644 11.899 0.876 1.00 90.88 97 ASP A O 1
ATOM 727 N N . CYS A 1 98 ? 9.769 9.835 1.066 1.00 90.75 98 CYS A N 1
ATOM 728 C CA . CYS A 1 98 ? 8.360 10.182 0.878 1.00 90.75 98 CYS A CA 1
ATOM 729 C C . CYS A 1 98 ? 8.087 11.068 -0.359 1.00 90.75 98 CYS A C 1
ATOM 731 O O . CYS A 1 98 ? 7.148 11.870 -0.357 1.00 90.75 98 CYS A O 1
ATOM 733 N N . ARG A 1 99 ? 8.887 10.954 -1.438 1.00 88.31 99 ARG A N 1
ATOM 734 C CA . ARG A 1 99 ? 8.723 11.815 -2.633 1.00 88.31 99 ARG A CA 1
ATOM 735 C C . ARG A 1 99 ? 7.370 11.615 -3.322 1.00 88.31 99 ARG A C 1
ATOM 737 O O . ARG A 1 99 ? 6.760 12.602 -3.737 1.00 88.31 99 ARG A O 1
ATOM 744 N N . MET A 1 100 ? 6.916 10.358 -3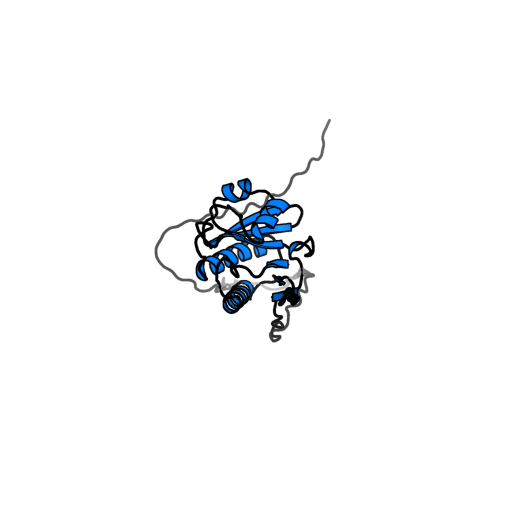.423 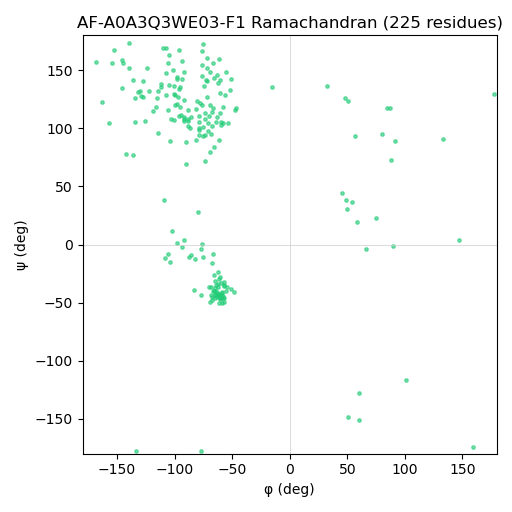1.00 87.50 100 MET A N 1
ATOM 745 C CA . MET A 1 100 ? 5.624 9.953 -4.013 1.00 87.50 100 MET A CA 1
ATOM 746 C C . MET A 1 100 ? 5.317 10.652 -5.353 1.00 87.50 100 MET A C 1
ATOM 748 O O . MET A 1 100 ? 4.224 11.168 -5.565 1.00 87.50 100 MET A O 1
ATOM 752 N N . GLY A 1 101 ? 6.315 10.727 -6.240 1.00 85.31 101 GLY A N 1
ATOM 753 C CA . GLY A 1 101 ? 6.253 11.529 -7.470 1.00 85.31 101 GLY A CA 1
ATOM 754 C C . GLY A 1 101 ? 5.782 10.791 -8.725 1.00 85.31 101 GLY A C 1
ATOM 755 O O . GLY A 1 101 ? 5.704 11.413 -9.776 1.00 85.31 101 GLY A O 1
ATOM 756 N N . ALA A 1 102 ? 5.499 9.488 -8.650 1.00 86.56 102 ALA A N 1
ATOM 757 C CA . ALA A 1 102 ? 5.095 8.693 -9.810 1.00 86.56 102 ALA A CA 1
ATOM 758 C C . ALA A 1 102 ? 4.077 7.603 -9.449 1.00 86.56 102 ALA A C 1
ATOM 760 O O . ALA A 1 102 ? 3.984 7.172 -8.295 1.00 86.56 102 ALA A O 1
ATOM 761 N N . GLY A 1 103 ? 3.342 7.138 -10.462 1.00 87.56 103 GLY A N 1
ATOM 762 C CA . GLY A 1 103 ? 2.350 6.073 -10.338 1.00 87.56 103 GLY A CA 1
ATOM 763 C C . GLY A 1 103 ? 1.227 6.412 -9.358 1.00 87.56 103 GLY A C 1
ATOM 764 O O . GLY A 1 103 ? 0.909 7.577 -9.118 1.00 87.56 103 GLY A O 1
ATOM 765 N N . ILE A 1 104 ? 0.654 5.376 -8.743 1.00 88.56 104 ILE A N 1
ATOM 766 C CA . ILE A 1 104 ? -0.475 5.528 -7.816 1.00 88.56 104 ILE A CA 1
ATOM 767 C C . ILE A 1 104 ? -0.127 6.371 -6.577 1.00 88.56 104 ILE A C 1
ATOM 769 O O . ILE A 1 104 ? -1.006 6.987 -5.980 1.00 88.56 104 ILE A O 1
ATOM 773 N N . ALA A 1 105 ? 1.158 6.454 -6.211 1.00 89.25 105 ALA A N 1
ATOM 774 C CA . ALA A 1 105 ? 1.616 7.223 -5.057 1.00 89.25 105 ALA A CA 1
ATOM 775 C C . ALA A 1 105 ? 1.308 8.727 -5.179 1.00 89.25 105 ALA A C 1
ATOM 777 O O . ALA A 1 105 ? 1.051 9.374 -4.165 1.00 89.25 105 ALA A O 1
ATOM 778 N N . VAL A 1 106 ? 1.260 9.270 -6.403 1.00 92.12 106 VAL A N 1
ATOM 779 C CA . VAL A 1 106 ? 0.850 10.666 -6.643 1.00 92.12 106 VAL A CA 1
ATOM 780 C C . VAL A 1 106 ? -0.598 10.876 -6.207 1.00 92.12 106 VAL A C 1
ATOM 782 O O . VAL A 1 106 ? -0.895 11.828 -5.486 1.00 92.12 106 VAL A O 1
ATOM 785 N N . THR A 1 107 ? -1.489 9.953 -6.570 1.00 92.88 107 THR A N 1
ATOM 786 C CA . THR A 1 107 ? -2.904 10.017 -6.189 1.00 92.88 107 THR A CA 1
ATOM 787 C C . THR A 1 107 ? -3.085 9.866 -4.678 1.00 92.88 107 THR A C 1
ATOM 789 O O . THR A 1 107 ? -3.860 10.614 -4.087 1.00 92.88 107 THR A O 1
ATOM 792 N N . PHE A 1 108 ? -2.321 8.982 -4.019 1.00 94.69 108 PHE A N 1
ATOM 793 C CA . PHE A 1 108 ? -2.303 8.892 -2.549 1.00 94.69 108 PHE A CA 1
ATOM 794 C C . PHE A 1 108 ? -1.895 10.220 -1.901 1.00 94.69 108 PHE A C 1
ATOM 796 O O . PHE A 1 108 ? -2.562 10.690 -0.979 1.00 94.69 108 PHE A O 1
ATOM 803 N N . LYS A 1 109 ? -0.831 10.854 -2.409 1.00 92.56 109 LYS A N 1
ATOM 804 C CA . LYS A 1 109 ? -0.344 12.148 -1.918 1.00 92.56 109 LYS A CA 1
ATOM 805 C C . LYS A 1 109 ? -1.391 13.254 -2.079 1.00 92.56 109 LYS A C 1
ATOM 807 O O . LYS A 1 109 ? -1.584 14.037 -1.153 1.00 92.56 109 LYS A O 1
ATOM 812 N N . GLN A 1 110 ? -2.071 13.311 -3.223 1.00 92.44 110 GLN A N 1
ATOM 813 C CA . GLN A 1 110 ? -3.121 14.300 -3.489 1.00 92.44 110 GLN A CA 1
ATOM 814 C C . GLN A 1 110 ? -4.364 14.075 -2.616 1.00 92.44 110 GLN A C 1
ATOM 816 O O . GLN A 1 110 ? -4.893 15.034 -2.057 1.00 92.44 110 GLN A O 1
ATOM 821 N N . LYS A 1 111 ? -4.804 12.816 -2.465 1.00 93.00 111 LYS A N 1
ATOM 822 C CA . LYS A 1 111 ? -6.050 12.462 -1.768 1.00 93.00 111 LYS A CA 1
ATOM 823 C C . LYS A 1 111 ? -5.922 12.512 -0.243 1.00 93.00 111 LYS A C 1
ATOM 825 O O . LYS A 1 111 ? -6.808 13.044 0.416 1.00 93.00 111 LYS A O 1
ATOM 830 N N . PHE A 1 112 ? -4.834 11.986 0.325 1.00 92.94 112 PHE A N 1
ATOM 831 C CA . PHE A 1 112 ? -4.683 11.842 1.785 1.00 92.94 112 PHE A CA 1
ATOM 832 C C . PHE A 1 112 ? -3.761 12.876 2.434 1.00 92.94 112 PHE A C 1
ATOM 834 O O . PHE A 1 112 ? -3.808 13.049 3.659 1.00 92.94 112 PHE A O 1
ATOM 841 N N . LYS A 1 113 ? -2.962 13.593 1.627 1.00 93.69 113 LYS A N 1
ATOM 842 C CA . LYS A 1 113 ? -1.985 14.593 2.088 1.00 93.69 113 LYS A CA 1
ATOM 843 C C . LYS A 1 113 ? -1.091 13.996 3.195 1.00 93.69 113 LYS A C 1
ATOM 845 O O . LYS A 1 113 ? -0.783 12.811 3.150 1.00 93.69 113 LYS A O 1
ATOM 850 N N . GLY A 1 114 ? -0.625 14.794 4.157 1.00 93.44 114 GLY A N 1
ATOM 851 C CA . GLY A 1 114 ? 0.084 14.274 5.340 1.00 93.44 114 GLY A CA 1
ATOM 852 C C . GLY A 1 114 ? 1.524 13.813 5.109 1.00 93.44 114 GLY A C 1
ATOM 853 O O . GLY A 1 114 ? 2.050 13.026 5.885 1.00 93.44 114 GLY A O 1
ATOM 854 N N . VAL A 1 115 ? 2.203 14.305 4.066 1.00 93.88 115 VAL A N 1
ATOM 855 C CA . VAL A 1 115 ? 3.623 13.970 3.821 1.00 93.88 115 VAL A CA 1
ATOM 856 C C . VAL A 1 115 ? 4.506 14.340 5.015 1.00 93.88 115 VAL A C 1
ATO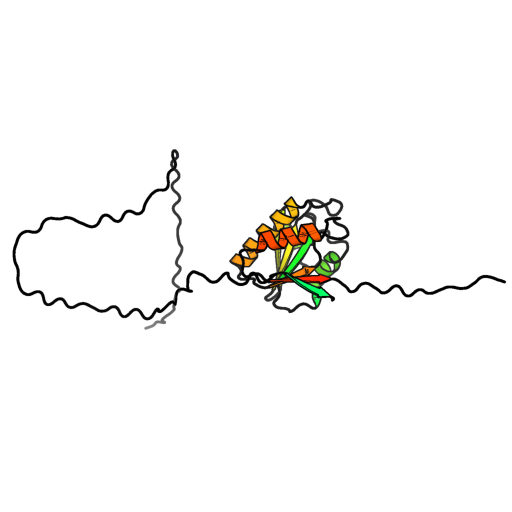M 858 O O . VAL A 1 115 ? 5.458 13.628 5.316 1.00 93.88 115 VAL A O 1
ATOM 861 N N . GLN A 1 116 ? 4.190 15.444 5.691 1.00 94.62 116 GLN A N 1
ATOM 862 C CA . GLN A 1 116 ? 4.919 15.886 6.873 1.00 94.62 116 GLN A CA 1
ATOM 863 C C . GLN A 1 116 ? 4.708 14.924 8.056 1.00 94.62 116 GLN A C 1
ATOM 865 O O . GLN A 1 116 ? 5.691 14.439 8.608 1.00 94.62 116 GLN A O 1
ATOM 870 N N . GLU A 1 117 ? 3.458 14.538 8.342 1.00 96.75 117 GLU A N 1
ATOM 871 C CA . GLU A 1 117 ? 3.117 13.527 9.363 1.00 96.75 117 GLU A CA 1
ATOM 872 C C . GLU A 1 117 ? 3.843 12.193 9.111 1.00 96.75 117 GLU A C 1
ATOM 874 O O . GLU A 1 117 ? 4.333 11.556 10.039 1.00 96.75 117 GLU A O 1
ATOM 879 N N . LEU A 1 118 ? 3.945 11.764 7.846 1.00 95.75 118 LEU A N 1
ATOM 880 C CA . LEU A 1 118 ? 4.677 10.546 7.479 1.00 95.75 118 LEU A CA 1
ATOM 881 C C . LEU A 1 118 ? 6.172 10.652 7.796 1.00 95.75 118 LEU A C 1
ATOM 883 O O . LEU A 1 118 ? 6.764 9.709 8.321 1.00 95.75 118 LEU A O 1
ATOM 887 N N . LYS A 1 119 ? 6.788 11.799 7.495 1.00 94.25 119 LYS A N 1
ATOM 888 C CA . LYS A 1 119 ? 8.213 12.039 7.766 1.00 94.25 119 LYS A CA 1
ATOM 889 C C . LYS A 1 119 ? 8.507 12.127 9.260 1.00 94.25 119 LYS A C 1
ATOM 891 O O . LYS A 1 119 ? 9.543 11.640 9.706 1.00 94.25 119 LYS A O 1
ATOM 896 N N . GLU A 1 120 ? 7.598 12.704 10.037 1.00 96.94 120 GLU A N 1
ATOM 897 C CA . GLU A 1 120 ? 7.726 12.838 11.493 1.00 96.94 120 GLU A CA 1
ATOM 898 C C . GLU A 1 120 ? 7.696 11.492 12.221 1.00 96.94 120 GLU A C 1
ATOM 900 O O . GLU A 1 120 ? 8.336 11.350 13.262 1.00 96.94 120 GLU A O 1
ATOM 905 N N . GLN A 1 121 ? 7.059 10.473 11.633 1.00 96.88 121 GLN A N 1
ATOM 906 C CA . GLN A 1 121 ? 7.120 9.098 12.142 1.00 96.88 121 GLN A CA 1
ATOM 907 C C . GLN A 1 121 ? 8.515 8.467 12.012 1.00 96.88 121 GLN A C 1
ATOM 909 O O . GLN A 1 121 ? 8.762 7.440 12.642 1.00 96.88 121 GLN A O 1
ATOM 914 N N . LYS A 1 122 ? 9.415 9.052 11.201 1.00 95.50 122 LYS A N 1
ATOM 915 C CA . LYS A 1 122 ? 10.817 8.625 11.010 1.00 95.50 122 LYS A CA 1
ATOM 916 C C . LYS A 1 122 ? 10.961 7.123 10.741 1.00 95.50 122 LYS A C 1
ATOM 918 O O . LYS A 1 122 ? 11.881 6.470 11.229 1.00 95.50 122 LYS A O 1
ATOM 923 N N . LYS A 1 123 ? 10.022 6.576 9.970 1.00 96.38 123 LYS A N 1
ATOM 924 C CA . LYS A 1 123 ? 10.001 5.164 9.597 1.00 96.38 123 LYS A CA 1
ATOM 925 C C . LYS A 1 123 ? 11.095 4.868 8.573 1.00 96.38 123 LYS A C 1
ATOM 927 O O . LYS A 1 123 ? 11.353 5.666 7.673 1.00 96.38 123 LYS A O 1
ATOM 932 N N . LEU A 1 124 ? 11.718 3.707 8.720 1.00 97.12 124 LEU A N 1
ATOM 933 C CA . LEU A 1 124 ? 12.822 3.225 7.896 1.00 97.12 124 LEU A CA 1
ATOM 934 C C . LEU A 1 124 ? 12.366 2.093 6.970 1.00 97.12 124 LEU A C 1
ATOM 936 O O . LEU A 1 124 ? 11.274 1.541 7.116 1.00 97.12 124 LEU A O 1
ATOM 940 N N . THR A 1 125 ? 13.219 1.729 6.013 1.00 96.81 125 THR A N 1
ATOM 941 C CA . THR A 1 125 ? 13.009 0.572 5.135 1.00 96.81 125 THR A CA 1
ATOM 942 C C . THR A 1 125 ? 12.716 -0.687 5.955 1.00 96.81 125 THR A C 1
ATOM 944 O O . THR A 1 125 ? 13.422 -0.986 6.914 1.00 96.81 125 THR A O 1
ATOM 947 N N . GLY A 1 126 ? 11.677 -1.423 5.558 1.00 96.00 126 GLY A N 1
ATOM 948 C CA . GLY A 1 126 ? 11.165 -2.585 6.283 1.00 96.00 126 GLY A CA 1
ATOM 949 C C . GLY A 1 126 ? 10.089 -2.244 7.316 1.00 96.00 126 GLY A C 1
ATOM 950 O O . GLY A 1 126 ? 9.547 -3.149 7.935 1.00 96.00 126 GLY A O 1
ATOM 951 N N . GLN A 1 127 ? 9.739 -0.969 7.493 1.00 97.88 127 GLN A N 1
ATOM 952 C CA . GLN A 1 127 ? 8.663 -0.546 8.391 1.00 97.88 127 GLN A CA 1
ATOM 953 C C . GLN A 1 127 ? 7.449 -0.017 7.619 1.00 97.88 127 GLN A C 1
ATOM 955 O O . GLN A 1 127 ? 7.491 0.228 6.409 1.00 97.88 127 GLN A O 1
ATOM 960 N N . CYS A 1 128 ? 6.351 0.180 8.340 1.00 97.88 128 CYS A N 1
ATOM 961 C CA . CYS A 1 128 ? 5.122 0.767 7.837 1.00 97.88 128 CYS A CA 1
ATOM 962 C C . CYS A 1 128 ? 4.844 2.101 8.544 1.00 97.88 128 CYS A C 1
ATOM 964 O O . CYS A 1 128 ? 4.805 2.180 9.778 1.00 97.88 128 CYS A O 1
ATOM 966 N N . ALA A 1 129 ? 4.652 3.156 7.752 1.00 97.81 129 ALA A N 1
ATOM 967 C CA . ALA A 1 129 ? 4.099 4.420 8.225 1.00 97.81 129 ALA A CA 1
ATOM 968 C C . ALA A 1 129 ? 2.575 4.415 8.057 1.00 97.81 129 ALA A C 1
ATOM 970 O O . ALA A 1 129 ? 2.038 3.786 7.141 1.00 97.81 129 ALA A O 1
ATOM 971 N N . VAL A 1 130 ? 1.870 5.105 8.951 1.00 97.81 130 VAL A N 1
ATOM 972 C CA . VAL A 1 130 ? 0.404 5.045 9.022 1.00 97.81 130 VAL A CA 1
ATOM 973 C C . VAL A 1 130 ? -0.175 6.445 9.096 1.00 97.81 130 VAL A C 1
ATOM 975 O O . VAL A 1 130 ? 0.242 7.245 9.928 1.00 97.81 130 VAL A O 1
ATOM 978 N N . LEU A 1 131 ? -1.176 6.732 8.269 1.00 97.12 131 LEU A N 1
ATOM 979 C CA . LEU A 1 131 ? -2.055 7.884 8.456 1.00 97.12 131 LEU A CA 1
ATOM 980 C C . LEU A 1 131 ? -3.448 7.399 8.826 1.00 97.12 131 LEU A C 1
ATOM 982 O O . LEU A 1 131 ? -3.967 6.453 8.234 1.00 97.12 131 LEU A O 1
ATOM 986 N N . LYS A 1 132 ? -4.079 8.080 9.780 1.00 95.81 132 LYS A N 1
ATOM 987 C CA . LYS A 1 132 ? -5.503 7.912 10.067 1.00 95.81 132 LYS A CA 1
ATOM 988 C C . LYS A 1 132 ? -6.273 9.050 9.405 1.00 95.81 132 LYS A C 1
ATOM 990 O O . LYS A 1 132 ? -5.906 10.218 9.561 1.00 95.81 132 LYS A O 1
ATOM 995 N N . ARG A 1 133 ? -7.308 8.716 8.632 1.00 94.56 133 ARG A N 1
ATOM 996 C CA .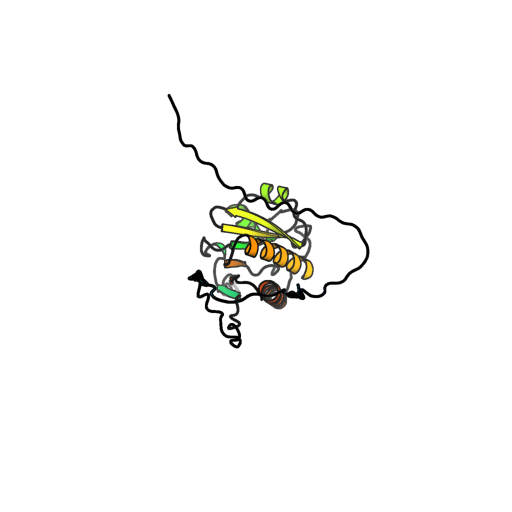 ARG A 1 133 ? -8.186 9.680 7.951 1.00 94.56 133 ARG A CA 1
ATOM 997 C C . ARG A 1 133 ? -9.630 9.240 8.165 1.00 94.56 133 ARG A C 1
ATOM 999 O O . ARG A 1 133 ? -10.059 8.248 7.589 1.00 94.56 133 ARG A O 1
ATOM 1006 N N . GLY A 1 134 ? -10.353 9.947 9.031 1.00 90.62 134 GLY A N 1
ATOM 1007 C CA . GLY A 1 134 ? -11.659 9.486 9.509 1.00 90.62 134 GLY A CA 1
ATOM 1008 C C . GLY A 1 134 ? -11.534 8.136 10.219 1.00 90.62 134 GLY A C 1
ATOM 1009 O O . GLY A 1 134 ? -10.680 7.962 11.094 1.00 90.62 134 GLY A O 1
ATOM 1010 N N . GLU A 1 135 ? -12.352 7.172 9.808 1.00 89.50 135 GLU A N 1
ATOM 1011 C CA . GLU A 1 135 ? -12.366 5.823 10.385 1.00 89.50 135 GLU A CA 1
ATOM 1012 C C . GLU A 1 135 ? -11.365 4.859 9.736 1.00 89.50 135 GLU A C 1
ATOM 1014 O O . GLU A 1 135 ? -11.104 3.788 10.283 1.00 89.50 135 GLU A O 1
ATOM 1019 N N . ARG A 1 136 ? -10.747 5.239 8.609 1.00 94.81 136 ARG A N 1
ATOM 1020 C CA . ARG A 1 136 ? -9.834 4.356 7.875 1.00 94.81 136 ARG A CA 1
ATOM 1021 C C . ARG A 1 136 ? -8.363 4.668 8.121 1.00 94.81 136 ARG A C 1
ATOM 1023 O O . ARG A 1 136 ? -7.955 5.817 8.321 1.00 94.81 136 ARG A O 1
ATOM 1030 N N . PHE A 1 137 ? -7.552 3.620 8.026 1.00 97.69 137 PHE A N 1
ATOM 1031 C CA . PHE A 1 137 ? -6.096 3.716 8.016 1.00 97.69 137 PHE A CA 1
ATOM 1032 C C . PHE A 1 137 ? -5.552 3.672 6.589 1.00 97.69 137 PHE A C 1
ATOM 1034 O O . PHE A 1 137 ? -6.054 2.945 5.731 1.00 97.69 137 PHE A O 1
ATOM 1041 N N . VAL A 1 138 ? -4.492 4.436 6.351 1.00 97.75 138 VAL A N 1
ATOM 1042 C CA . VAL A 1 138 ? -3.719 4.425 5.111 1.00 97.75 138 VAL A CA 1
ATOM 1043 C C . VAL A 1 138 ? -2.291 4.021 5.454 1.00 97.75 138 VAL A C 1
ATOM 1045 O O . VAL A 1 138 ? -1.595 4.722 6.189 1.00 97.75 138 VAL A O 1
ATOM 1048 N N . TYR A 1 139 ? -1.884 2.868 4.940 1.00 98.25 139 TYR A N 1
ATOM 1049 C CA . TYR A 1 139 ? -0.604 2.224 5.176 1.00 98.25 139 TYR A CA 1
ATOM 1050 C C . TYR A 1 139 ? 0.388 2.536 4.058 1.00 98.25 139 TYR A C 1
ATOM 1052 O O . TYR A 1 139 ? 0.136 2.308 2.871 1.00 98.25 139 TYR A O 1
ATOM 1060 N N . TYR A 1 140 ? 1.554 3.015 4.466 1.00 97.69 140 TYR A N 1
ATOM 1061 C CA . TYR A 1 140 ? 2.663 3.392 3.606 1.00 97.69 140 TYR A CA 1
ATOM 1062 C C . TYR A 1 140 ? 3.825 2.440 3.898 1.00 97.69 140 TYR A C 1
ATOM 1064 O O . TYR A 1 140 ? 4.572 2.613 4.862 1.00 97.69 140 TYR A O 1
ATOM 1072 N N . LEU A 1 141 ? 3.938 1.387 3.090 1.00 97.50 141 LEU A N 1
ATOM 1073 C CA . LEU A 1 141 ? 4.974 0.363 3.213 1.00 97.50 141 LEU A CA 1
ATOM 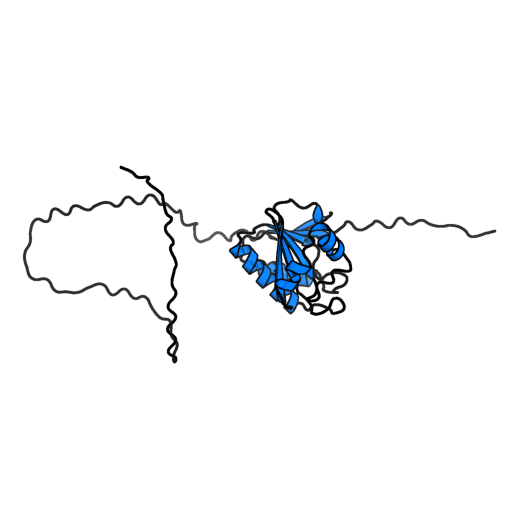1074 C C . LEU A 1 141 ? 6.306 0.941 2.733 1.00 97.50 141 LEU A C 1
ATOM 1076 O O . LEU A 1 141 ? 6.461 1.229 1.543 1.00 97.50 141 LEU A O 1
ATOM 1080 N N . ILE A 1 142 ? 7.268 1.117 3.637 1.00 96.69 142 ILE A N 1
ATOM 1081 C CA . ILE A 1 142 ? 8.572 1.675 3.285 1.00 96.69 142 ILE A CA 1
ATOM 1082 C C . ILE A 1 142 ? 9.478 0.542 2.826 1.00 96.69 142 ILE A C 1
ATOM 1084 O O . ILE A 1 142 ? 10.044 -0.198 3.626 1.00 96.69 142 ILE A O 1
ATOM 1088 N N . THR A 1 143 ? 9.618 0.395 1.514 1.00 94.69 143 THR A N 1
ATOM 1089 C CA . THR A 1 143 ? 10.317 -0.753 0.917 1.00 94.69 143 THR A CA 1
ATOM 1090 C C . THR A 1 143 ? 11.700 -0.404 0.380 1.00 94.69 143 THR A C 1
ATOM 1092 O O . THR A 1 143 ? 12.462 -1.298 0.006 1.00 94.69 143 THR A O 1
ATOM 1095 N N . LYS A 1 144 ? 12.054 0.884 0.345 1.00 93.44 144 LYS A N 1
ATOM 1096 C CA . LYS A 1 144 ? 13.328 1.372 -0.192 1.00 93.44 144 LYS A CA 1
ATOM 1097 C C . LYS A 1 144 ? 13.742 2.706 0.428 1.00 93.44 144 LYS A C 1
ATOM 1099 O O . LYS A 1 144 ? 12.901 3.514 0.810 1.00 93.44 144 LYS A O 1
ATOM 1104 N N . LYS A 1 145 ? 15.046 2.992 0.412 1.00 92.94 145 LYS A N 1
ATOM 1105 C CA . LYS A 1 145 ? 15.599 4.254 0.937 1.00 92.94 145 LYS A CA 1
ATOM 1106 C C . LYS A 1 145 ? 15.237 5.478 0.091 1.00 92.94 145 LYS A C 1
ATOM 1108 O O . LYS A 1 145 ? 14.763 6.486 0.597 1.00 92.94 145 LYS A O 1
ATOM 1113 N N . LYS A 1 146 ? 15.443 5.397 -1.225 1.00 91.81 146 LYS A N 1
ATOM 1114 C CA . LYS A 1 146 ? 15.221 6.515 -2.157 1.00 91.81 146 LYS A CA 1
ATOM 1115 C C . LYS A 1 146 ? 14.255 6.119 -3.260 1.00 91.81 146 LYS A C 1
ATOM 1117 O O . LYS A 1 146 ? 14.202 4.951 -3.643 1.00 91.81 146 LYS A O 1
ATOM 1122 N N . ALA A 1 147 ? 13.523 7.083 -3.812 1.00 88.31 147 ALA A N 1
ATOM 1123 C CA . ALA A 1 147 ? 12.522 6.818 -4.849 1.00 88.31 147 ALA A CA 1
ATOM 1124 C C . ALA A 1 147 ? 13.084 6.104 -6.101 1.00 88.31 147 ALA A C 1
ATOM 1126 O O . ALA A 1 147 ? 12.381 5.295 -6.710 1.00 88.31 147 ALA A O 1
ATOM 1127 N N . ASN A 1 148 ? 14.347 6.366 -6.454 1.00 87.06 148 ASN A N 1
ATOM 1128 C CA . ASN A 1 148 ? 15.049 5.764 -7.594 1.00 87.06 148 ASN A CA 1
ATOM 1129 C C . ASN A 1 148 ? 15.649 4.375 -7.303 1.00 87.06 148 ASN A C 1
ATOM 1131 O O . ASN A 1 148 ? 16.046 3.683 -8.240 1.00 87.06 148 ASN A O 1
ATOM 1135 N N . HIS A 1 149 ? 15.709 3.952 -6.038 1.00 89.06 149 HIS A N 1
ATOM 1136 C CA . HIS A 1 149 ? 16.176 2.616 -5.675 1.00 89.06 149 HIS A CA 1
ATOM 1137 C C . HIS A 1 149 ? 15.103 1.562 -5.977 1.00 89.06 149 HIS A C 1
ATOM 1139 O O . HIS A 1 149 ? 13.936 1.882 -6.230 1.00 89.06 149 HIS A O 1
ATOM 1145 N N . LYS A 1 150 ? 15.504 0.290 -5.944 1.00 89.00 150 LYS A N 1
ATOM 1146 C CA . LYS A 1 150 ? 14.595 -0.852 -6.061 1.00 89.00 150 LYS A CA 1
ATOM 1147 C C . LYS A 1 150 ? 14.393 -1.496 -4.689 1.00 89.00 150 LYS A C 1
ATOM 1149 O O . LYS A 1 150 ? 15.370 -1.610 -3.947 1.00 89.00 150 LYS A O 1
ATOM 1154 N N . PRO A 1 151 ? 13.156 -1.866 -4.327 1.00 91.00 151 PRO A N 1
ATOM 1155 C CA . PRO A 1 151 ? 12.917 -2.627 -3.112 1.00 91.00 151 PRO A CA 1
ATOM 1156 C C . PRO A 1 151 ? 13.410 -4.068 -3.269 1.00 91.00 151 PRO A C 1
ATOM 1158 O O . PRO A 1 151 ? 13.563 -4.565 -4.386 1.00 91.00 151 PRO A O 1
ATOM 1161 N N . THR A 1 152 ? 13.621 -4.749 -2.147 1.00 93.12 152 THR A N 1
ATOM 1162 C CA . THR A 1 152 ? 13.888 -6.189 -2.111 1.00 93.12 152 THR A CA 1
ATOM 1163 C C . THR A 1 152 ? 12.645 -6.929 -1.620 1.00 93.12 152 THR A C 1
ATOM 1165 O O . THR A 1 152 ? 11.733 -6.336 -1.040 1.00 93.12 152 THR A O 1
ATOM 1168 N N . TYR A 1 153 ? 12.583 -8.243 -1.849 1.00 94.69 153 TYR A N 1
ATOM 1169 C CA . TYR A 1 153 ? 11.502 -9.059 -1.286 1.00 94.69 153 TYR A CA 1
ATOM 1170 C C . TYR A 1 153 ? 11.525 -9.047 0.248 1.00 94.69 153 TYR A C 1
ATOM 1172 O O . TYR A 1 153 ? 10.463 -9.027 0.866 1.00 94.69 153 TYR A O 1
ATOM 1180 N N . ASP A 1 154 ? 12.713 -8.977 0.851 1.00 95.88 154 ASP A N 1
ATOM 1181 C CA . ASP A 1 154 ? 12.869 -8.918 2.305 1.00 95.88 154 ASP A CA 1
ATOM 1182 C C . ASP A 1 154 ? 12.347 -7.603 2.884 1.00 95.88 154 ASP A C 1
ATOM 1184 O O . ASP A 1 154 ? 11.583 -7.626 3.848 1.00 95.88 154 ASP A O 1
ATOM 1188 N N . SER A 1 155 ? 12.678 -6.459 2.270 1.00 95.56 155 SER A N 1
ATOM 1189 C CA . SER A 1 155 ? 12.175 -5.165 2.745 1.00 95.56 155 SER A CA 1
ATOM 1190 C C . SER A 1 155 ? 10.657 -5.064 2.606 1.00 95.56 155 SER A C 1
ATOM 1192 O O . SER A 1 155 ? 9.981 -4.541 3.493 1.00 95.56 155 SER A O 1
ATOM 1194 N N . LEU A 1 156 ? 10.101 -5.618 1.524 1.00 95.69 156 LEU A N 1
ATOM 1195 C CA . LEU A 1 156 ? 8.658 -5.737 1.352 1.00 95.69 156 LEU A CA 1
ATOM 1196 C C . LEU A 1 156 ? 8.041 -6.613 2.448 1.00 95.69 156 LEU A C 1
ATOM 1198 O O . LEU A 1 156 ? 7.092 -6.180 3.100 1.00 95.69 156 LEU A O 1
ATOM 1202 N N . LYS A 1 157 ? 8.588 -7.808 2.684 1.00 97.00 157 LYS A N 1
ATOM 1203 C CA . LYS A 1 157 ? 8.093 -8.737 3.705 1.00 97.00 157 LYS A CA 1
ATOM 1204 C C . LYS A 1 157 ? 8.087 -8.098 5.095 1.00 97.00 157 LYS A C 1
ATOM 1206 O O . LYS A 1 157 ? 7.046 -8.101 5.743 1.00 97.00 157 LYS A O 1
ATOM 1211 N N . GLN A 1 158 ? 9.195 -7.483 5.505 1.00 97.94 158 GLN A N 1
ATOM 1212 C CA . GLN A 1 158 ? 9.299 -6.791 6.795 1.00 97.94 158 GLN A CA 1
ATOM 1213 C C . GLN A 1 158 ? 8.247 -5.681 6.927 1.00 97.94 158 GLN A C 1
ATOM 1215 O O . GLN A 1 158 ? 7.543 -5.604 7.933 1.00 97.94 158 GLN A O 1
ATOM 1220 N N . SER A 1 159 ? 8.057 -4.876 5.873 1.00 97.88 159 SER A N 1
ATOM 1221 C CA . SER A 1 159 ? 7.058 -3.801 5.902 1.00 97.88 159 SER A CA 1
ATOM 1222 C C . SER A 1 159 ? 5.624 -4.332 6.035 1.00 97.88 159 SER A C 1
ATOM 1224 O O . SER A 1 159 ? 4.800 -3.725 6.722 1.00 97.88 159 SER A O 1
ATOM 1226 N N . LEU A 1 160 ? 5.327 -5.488 5.428 1.00 97.50 160 LEU A N 1
ATOM 1227 C CA . LEU A 1 160 ? 4.035 -6.165 5.551 1.00 97.50 160 LEU A CA 1
ATOM 1228 C C . LEU A 1 160 ? 3.832 -6.757 6.952 1.00 97.50 160 LEU A C 1
ATOM 1230 O O . LEU A 1 160 ? 2.717 -6.711 7.468 1.00 97.50 160 LEU A O 1
ATOM 1234 N N . GLU A 1 161 ? 4.883 -7.282 7.582 1.00 97.62 161 GLU A N 1
ATOM 1235 C CA . GLU A 1 161 ? 4.844 -7.782 8.963 1.00 97.62 161 GLU A CA 1
ATOM 1236 C C . GLU A 1 161 ? 4.603 -6.647 9.976 1.00 97.62 161 GLU A C 1
ATOM 1238 O O . GLU A 1 161 ? 3.787 -6.799 10.895 1.00 97.62 161 GLU A O 1
ATOM 1243 N N . ASP A 1 162 ? 5.224 -5.477 9.777 1.00 98.06 162 ASP A N 1
ATOM 1244 C CA . ASP A 1 162 ? 4.961 -4.280 10.593 1.00 98.06 162 ASP A CA 1
ATOM 1245 C C . ASP A 1 162 ? 3.516 -3.781 10.391 1.00 98.06 162 ASP A C 1
ATOM 1247 O O . ASP A 1 162 ? 2.786 -3.532 11.357 1.00 98.06 162 ASP A O 1
ATOM 1251 N N . MET A 1 163 ? 3.041 -3.742 9.138 1.00 97.81 163 MET A N 1
ATOM 1252 C CA . MET A 1 163 ? 1.646 -3.412 8.816 1.00 97.81 163 MET A CA 1
ATOM 1253 C C . MET A 1 163 ? 0.664 -4.390 9.471 1.00 97.81 163 MET A C 1
ATOM 1255 O O . MET A 1 163 ? -0.316 -3.961 10.085 1.00 97.81 163 MET A O 1
ATOM 1259 N N . ARG A 1 164 ? 0.922 -5.701 9.388 1.00 96.38 164 ARG A N 1
ATOM 1260 C CA . ARG A 1 164 ? 0.109 -6.740 10.034 1.00 96.38 164 ARG A CA 1
ATOM 1261 C C . ARG A 1 164 ? 0.018 -6.501 11.537 1.00 96.38 164 ARG A C 1
ATOM 1263 O O . ARG A 1 164 ? -1.077 -6.552 12.095 1.00 96.38 164 ARG A O 1
ATOM 1270 N N . SER A 1 165 ? 1.146 -6.216 12.181 1.00 97.00 165 SER A N 1
ATOM 1271 C CA . SER A 1 165 ? 1.203 -5.946 13.621 1.00 97.00 165 SER A CA 1
ATOM 1272 C C . SER A 1 165 ? 0.328 -4.751 14.004 1.00 97.00 165 SER A C 1
ATOM 1274 O O . SER A 1 165 ? -0.401 -4.801 14.997 1.00 97.00 165 SER A O 1
ATOM 1276 N N . HIS A 1 166 ? 0.335 -3.694 13.186 1.00 97.62 166 HIS A N 1
ATOM 1277 C CA . HIS A 1 166 ? -0.571 -2.563 13.366 1.00 97.62 166 HIS A CA 1
ATOM 1278 C C . HIS A 1 166 ? -2.043 -2.951 13.161 1.00 97.62 166 HIS A C 1
ATOM 1280 O O . HIS A 1 166 ? -2.892 -2.546 13.957 1.00 97.62 166 HIS A O 1
ATOM 1286 N N . CYS A 1 167 ? -2.350 -3.743 12.131 1.00 96.44 167 CYS A N 1
ATOM 1287 C CA . CYS A 1 167 ? -3.717 -4.164 11.826 1.00 96.44 167 CYS A CA 1
ATOM 1288 C C . CYS A 1 167 ? -4.336 -4.964 12.973 1.00 96.44 167 CYS A C 1
ATOM 1290 O O . CYS A 1 167 ? -5.437 -4.639 13.408 1.00 96.44 167 CYS A O 1
ATOM 1292 N N . VAL A 1 168 ? -3.606 -5.945 13.514 1.00 95.00 168 VAL A N 1
ATOM 1293 C CA . VAL A 1 168 ? -4.072 -6.766 14.644 1.00 95.00 168 VAL A CA 1
ATOM 1294 C C . VAL A 1 168 ? -4.335 -5.896 15.875 1.00 95.00 168 VAL A C 1
ATOM 1296 O O . VAL A 1 168 ? -5.395 -5.997 16.487 1.00 95.00 168 VAL A O 1
ATOM 1299 N N . ARG A 1 169 ? -3.413 -4.980 16.201 1.00 96.50 169 ARG A N 1
ATOM 1300 C CA . ARG A 1 169 ? -3.551 -4.082 17.359 1.00 96.50 169 ARG A CA 1
ATOM 1301 C C . ARG A 1 169 ? -4.764 -3.154 17.250 1.00 96.50 169 ARG A C 1
ATOM 1303 O O . ARG A 1 169 ? -5.407 -2.875 18.254 1.00 96.50 169 ARG A O 1
ATOM 1310 N N . ASN A 1 170 ? -5.069 -2.687 16.042 1.00 95.81 170 ASN A N 1
ATOM 1311 C CA . ASN A 1 170 ? -6.134 -1.715 15.785 1.00 95.81 170 ASN A CA 1
ATOM 1312 C C . ASN A 1 170 ? -7.413 -2.349 15.218 1.00 95.81 170 ASN A C 1
ATOM 1314 O O . ASN A 1 170 ? -8.286 -1.624 14.751 1.00 95.81 170 ASN A O 1
ATOM 1318 N N . ARG A 1 171 ? -7.524 -3.686 15.249 1.00 94.31 171 ARG A N 1
ATOM 1319 C CA . ARG A 1 171 ? -8.684 -4.450 14.756 1.00 94.31 171 ARG A CA 1
ATOM 1320 C C . ARG A 1 171 ? -9.062 -4.130 13.302 1.00 94.31 171 ARG A C 1
ATOM 1322 O O . ARG A 1 171 ? -10.235 -4.120 12.942 1.00 94.31 171 ARG A O 1
ATOM 1329 N N . VAL A 1 172 ? -8.065 -3.886 12.454 1.00 95.31 172 VAL A N 1
ATOM 1330 C CA . VAL A 1 172 ? -8.272 -3.717 11.011 1.00 95.31 172 VAL A CA 1
ATOM 1331 C C . VAL A 1 172 ? -8.379 -5.094 10.373 1.00 95.31 172 VAL A C 1
ATOM 1333 O O . VAL A 1 172 ? -7.414 -5.851 10.385 1.00 95.31 172 VAL A O 1
ATOM 1336 N N . THR A 1 173 ? -9.538 -5.399 9.795 1.00 94.44 173 THR A N 1
ATOM 1337 C CA . THR A 1 173 ? -9.840 -6.711 9.196 1.00 94.44 173 THR A CA 1
ATOM 1338 C C . THR A 1 173 ? -9.890 -6.684 7.671 1.00 94.44 173 THR A C 1
ATOM 1340 O O . THR A 1 173 ? -9.921 -7.737 7.044 1.00 94.44 173 THR A O 1
ATOM 1343 N N . ARG A 1 174 ? -9.896 -5.501 7.045 1.00 95.94 174 ARG A N 1
ATOM 1344 C CA . ARG A 1 174 ? -10.053 -5.344 5.592 1.00 95.94 174 ARG A CA 1
ATOM 1345 C C . ARG A 1 174 ? -9.036 -4.361 5.036 1.00 95.94 174 ARG A C 1
ATOM 1347 O O . ARG A 1 174 ? -8.942 -3.228 5.510 1.00 95.94 174 ARG A O 1
ATOM 1354 N N . ILE A 1 175 ? -8.281 -4.795 4.030 1.00 97.19 175 ILE A N 1
ATOM 1355 C CA . ILE A 1 175 ? -7.250 -3.991 3.370 1.00 97.19 175 ILE A CA 1
ATOM 1356 C C . ILE A 1 175 ? -7.461 -4.044 1.859 1.00 97.19 175 ILE A C 1
ATOM 1358 O O . ILE A 1 175 ? -7.506 -5.116 1.264 1.00 97.19 175 ILE A O 1
ATOM 1362 N N . SER A 1 176 ? -7.518 -2.879 1.232 1.00 97.31 176 SER A N 1
ATOM 1363 C CA . SER A 1 176 ? -7.537 -2.705 -0.215 1.00 97.31 176 SER A CA 1
ATOM 1364 C C . SER A 1 176 ? -6.185 -2.155 -0.683 1.00 97.31 176 SER A C 1
ATOM 1366 O O . SER A 1 176 ? -5.677 -1.166 -0.152 1.00 97.31 176 SER A O 1
ATOM 1368 N N . MET A 1 177 ? -5.561 -2.793 -1.672 1.00 96.31 177 MET A N 1
ATOM 1369 C CA . MET A 1 177 ? -4.234 -2.403 -2.167 1.00 96.31 177 MET A CA 1
ATOM 1370 C C . MET A 1 177 ? -4.108 -2.615 -3.682 1.00 96.31 177 MET A C 1
ATOM 1372 O O . MET A 1 177 ? -4.835 -3.428 -4.248 1.00 96.31 177 MET A O 1
ATOM 1376 N N . 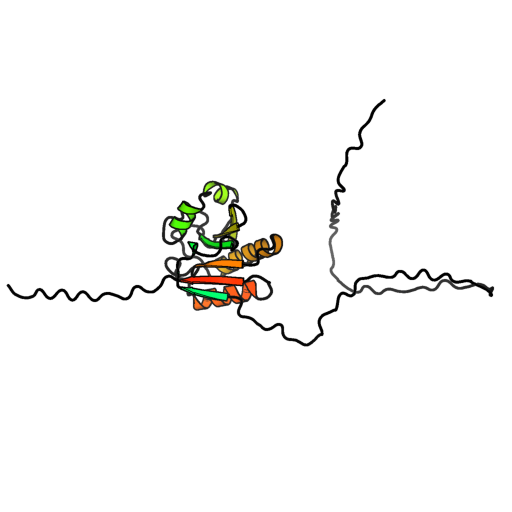PRO A 1 178 ? -3.211 -1.901 -4.382 1.00 94.75 178 PRO A N 1
ATOM 1377 C CA . PRO A 1 178 ? -2.898 -2.219 -5.769 1.00 94.75 178 PRO A CA 1
ATOM 1378 C C . PRO A 1 178 ? -1.972 -3.445 -5.824 1.00 94.75 178 PRO A C 1
ATOM 1380 O O . PRO A 1 178 ? -1.570 -3.987 -4.792 1.00 94.75 178 PRO A O 1
ATOM 1383 N N . ARG A 1 179 ? -1.537 -3.846 -7.023 1.00 92.06 179 ARG A N 1
ATOM 1384 C CA . ARG A 1 179 ? -0.404 -4.777 -7.171 1.00 92.06 179 ARG A CA 1
ATOM 1385 C C . ARG A 1 179 ? 0.903 -4.126 -6.683 1.00 92.06 179 ARG A C 1
ATOM 1387 O O . ARG A 1 179 ? 1.646 -3.530 -7.460 1.00 92.06 179 ARG A O 1
ATOM 1394 N N . ILE A 1 180 ? 1.150 -4.189 -5.375 1.00 90.06 180 ILE A N 1
ATOM 1395 C CA . ILE A 1 180 ? 2.290 -3.557 -4.700 1.00 90.06 180 ILE A CA 1
ATOM 1396 C C . ILE A 1 180 ? 3.639 -4.118 -5.169 1.00 90.06 180 ILE A C 1
ATOM 1398 O O . ILE A 1 180 ? 3.760 -5.292 -5.518 1.00 90.06 180 ILE A O 1
ATOM 1402 N N . GLY A 1 181 ? 4.661 -3.258 -5.211 1.00 79.94 181 GLY A N 1
ATOM 1403 C CA . GLY A 1 181 ? 6.012 -3.612 -5.666 1.00 79.94 181 GLY A CA 1
ATOM 1404 C C . GLY A 1 181 ? 6.127 -3.983 -7.153 1.00 79.94 181 GLY A C 1
ATOM 1405 O O . GLY A 1 181 ? 7.233 -4.201 -7.645 1.00 79.94 181 GLY A O 1
ATOM 1406 N N . CYS A 1 182 ? 5.011 -4.030 -7.884 1.00 79.31 182 CYS A N 1
ATOM 1407 C CA . CYS A 1 182 ? 4.963 -4.375 -9.300 1.00 79.31 182 CYS A CA 1
ATOM 1408 C C . CYS A 1 182 ? 4.907 -3.102 -10.156 1.00 79.31 182 CYS A C 1
ATOM 1410 O O . CYS A 1 182 ? 4.295 -2.105 -9.775 1.00 79.31 182 CYS A O 1
ATOM 1412 N N . GLY A 1 183 ? 5.581 -3.110 -11.308 1.00 82.00 183 GLY A N 1
ATOM 1413 C CA . GLY A 1 183 ? 5.733 -1.936 -12.176 1.00 82.00 183 GLY A CA 1
ATOM 1414 C C . GLY A 1 183 ? 7.102 -1.272 -12.012 1.00 82.00 183 GLY A C 1
ATOM 1415 O O . GLY A 1 183 ? 8.125 -1.892 -12.296 1.00 82.00 183 GLY A O 1
ATOM 1416 N N . LEU A 1 184 ? 7.143 -0.018 -11.541 1.00 76.62 184 LEU A N 1
ATOM 1417 C CA . LEU A 1 184 ? 8.392 0.761 -11.422 1.00 76.62 184 LEU A CA 1
ATOM 1418 C C . LEU A 1 184 ? 9.431 0.117 -10.489 1.00 76.62 184 LEU A C 1
ATOM 1420 O O . LEU A 1 184 ? 10.638 0.305 -10.675 1.00 76.62 184 LEU A O 1
ATOM 1424 N N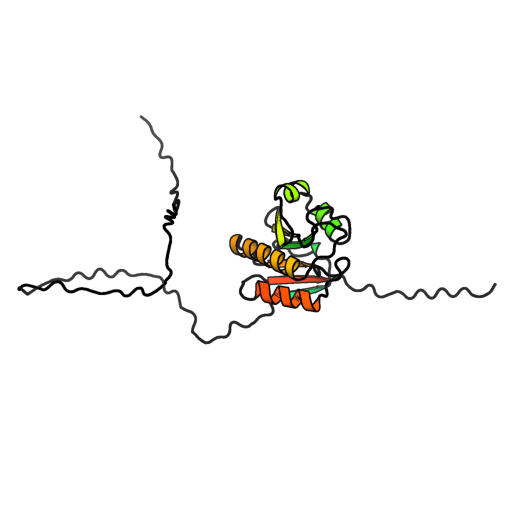 . ASP A 1 185 ? 8.961 -0.650 -9.508 1.00 77.94 185 ASP A N 1
ATOM 1425 C CA . ASP A 1 185 ? 9.780 -1.342 -8.512 1.00 77.94 185 ASP A CA 1
ATOM 1426 C C . ASP A 1 185 ? 10.290 -2.716 -8.982 1.00 77.94 185 ASP A C 1
ATOM 1428 O O . ASP A 1 185 ? 11.196 -3.266 -8.363 1.00 77.94 185 ASP A O 1
ATOM 1432 N N . ARG A 1 186 ? 9.799 -3.214 -10.129 1.00 84.12 186 ARG A N 1
ATOM 1433 C CA . ARG A 1 186 ? 10.267 -4.428 -10.826 1.00 84.12 186 ARG A CA 1
ATOM 1434 C C . ARG A 1 186 ? 10.210 -5.737 -10.019 1.00 84.12 186 ARG A C 1
ATOM 1436 O O . ARG A 1 186 ? 10.869 -6.700 -10.404 1.00 84.12 186 ARG A O 1
ATOM 1443 N N . LEU A 1 187 ? 9.422 -5.820 -8.945 1.00 89.12 187 LEU A N 1
ATOM 1444 C CA . LEU A 1 187 ? 9.133 -7.113 -8.317 1.00 89.12 187 LEU A CA 1
ATOM 1445 C C . LEU A 1 187 ? 8.105 -7.890 -9.145 1.00 89.12 187 LEU A C 1
ATOM 1447 O O . LEU A 1 187 ? 7.280 -7.312 -9.858 1.00 89.12 187 LEU A O 1
ATOM 1451 N N . HIS A 1 188 ? 8.145 -9.216 -9.025 1.00 91.44 188 HIS A N 1
ATOM 1452 C CA . HIS A 1 188 ? 7.200 -10.101 -9.695 1.00 91.44 188 HIS A CA 1
ATOM 1453 C C . HIS A 1 188 ? 6.008 -10.395 -8.790 1.00 91.44 188 HIS A C 1
ATOM 1455 O O . HIS A 1 188 ? 6.172 -10.935 -7.691 1.00 91.44 188 HIS A O 1
ATOM 1461 N N . TRP A 1 189 ? 4.800 -10.117 -9.285 1.00 92.31 189 TRP A N 1
ATOM 1462 C CA . TRP A 1 189 ? 3.564 -10.309 -8.524 1.00 92.31 189 TRP A CA 1
ATOM 1463 C C . TRP A 1 189 ? 3.383 -11.748 -8.022 1.00 92.31 189 TRP A C 1
ATOM 1465 O O . TRP A 1 189 ? 2.929 -11.954 -6.901 1.00 92.31 189 TRP A O 1
ATOM 1475 N N . ASN A 1 190 ? 3.822 -12.745 -8.794 1.00 91.19 190 ASN A N 1
ATOM 1476 C CA . ASN A 1 190 ? 3.759 -14.158 -8.401 1.00 91.19 190 ASN A CA 1
ATOM 1477 C C . ASN A 1 190 ? 4.534 -14.446 -7.106 1.00 91.19 190 ASN A C 1
ATOM 1479 O O . ASN A 1 190 ? 4.121 -15.285 -6.319 1.00 91.19 190 ASN A O 1
ATOM 1483 N N . ARG A 1 191 ? 5.640 -13.735 -6.845 1.00 92.88 191 ARG A N 1
ATOM 1484 C CA . ARG A 1 191 ? 6.371 -13.854 -5.573 1.00 92.88 191 ARG A CA 1
ATOM 1485 C C . ARG A 1 191 ? 5.750 -12.990 -4.479 1.00 92.88 191 ARG A C 1
ATOM 1487 O O . ARG A 1 191 ? 5.659 -13.424 -3.338 1.00 92.88 191 ARG A O 1
ATOM 1494 N N . VAL A 1 192 ? 5.306 -11.781 -4.825 1.00 93.94 192 VAL A N 1
ATOM 1495 C CA . VAL A 1 192 ? 4.678 -10.851 -3.871 1.00 93.94 192 VAL A CA 1
ATOM 1496 C C . VAL A 1 192 ? 3.391 -11.430 -3.280 1.00 93.94 192 VAL A C 1
ATOM 1498 O O . VAL A 1 192 ? 3.192 -11.354 -2.073 1.00 93.94 192 VAL A O 1
ATOM 1501 N N . SER A 1 193 ? 2.544 -12.043 -4.106 1.00 93.25 193 S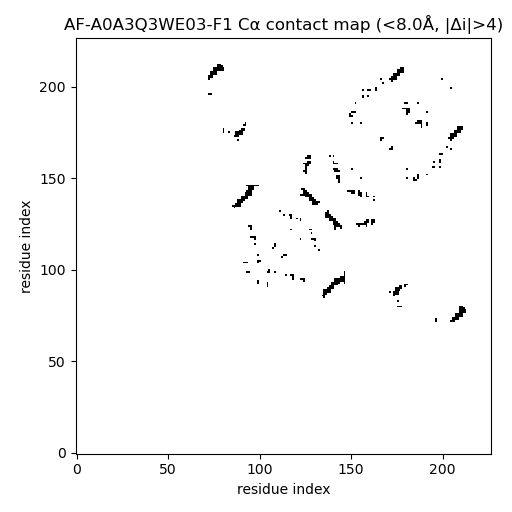ER A N 1
ATOM 1502 C CA . SER A 1 193 ? 1.310 -12.711 -3.673 1.00 93.25 193 SER A CA 1
ATOM 1503 C C . SER A 1 193 ? 1.583 -13.848 -2.686 1.00 93.25 193 SER A C 1
ATOM 1505 O O . SER A 1 193 ? 0.937 -13.902 -1.644 1.00 93.25 193 SER A O 1
ATOM 1507 N N . VAL A 1 194 ? 2.601 -14.677 -2.934 1.00 94.06 194 VAL A N 1
ATOM 1508 C CA . VAL A 1 194 ? 3.027 -15.725 -1.989 1.00 94.06 194 VAL A CA 1
ATOM 1509 C C . VAL A 1 194 ? 3.490 -15.123 -0.659 1.00 94.06 194 VAL A C 1
ATOM 1511 O O . VAL A 1 194 ? 3.116 -15.619 0.401 1.00 94.06 194 VAL A O 1
ATOM 1514 N N . ILE A 1 195 ? 4.263 -14.032 -0.685 1.00 94.88 195 ILE A N 1
ATOM 1515 C CA . ILE A 1 195 ? 4.690 -13.335 0.541 1.00 94.88 195 ILE A CA 1
ATOM 1516 C C . ILE A 1 195 ? 3.478 -12.780 1.300 1.00 94.88 195 ILE A C 1
ATOM 1518 O O . ILE A 1 195 ? 3.407 -12.927 2.518 1.00 94.88 195 ILE A O 1
ATOM 1522 N N . LEU A 1 196 ? 2.511 -12.178 0.600 1.00 94.50 196 LEU A N 1
ATOM 1523 C CA . LEU A 1 196 ? 1.269 -11.690 1.205 1.00 94.50 196 LEU A CA 1
ATOM 1524 C C . LEU A 1 196 ? 0.511 -12.829 1.896 1.00 94.50 196 LEU A C 1
ATOM 1526 O O . LEU A 1 196 ? 0.181 -12.719 3.076 1.00 94.50 196 LEU A O 1
ATOM 1530 N N . GLU A 1 197 ? 0.293 -13.946 1.206 1.00 92.38 197 GLU A N 1
ATOM 1531 C CA . GLU A 1 197 ? -0.375 -15.114 1.785 1.00 92.38 197 GLU A CA 1
ATOM 1532 C C . GLU A 1 197 ? 0.369 -15.645 3.018 1.00 92.38 197 GLU A C 1
ATOM 1534 O O . GLU A 1 197 ? -0.258 -15.938 4.035 1.00 92.38 197 GLU A O 1
ATOM 1539 N N . GLN A 1 198 ? 1.703 -15.708 2.976 1.00 93.06 198 GLN A N 1
ATOM 1540 C CA . GLN A 1 198 ? 2.518 -16.160 4.106 1.00 93.06 198 GLN A CA 1
ATOM 1541 C C . GLN A 1 198 ? 2.426 -15.226 5.317 1.00 93.06 198 GLN A C 1
ATOM 1543 O O . GLN A 1 198 ? 2.244 -15.702 6.440 1.00 93.06 198 GLN A O 1
ATOM 1548 N N . VAL A 1 199 ? 2.534 -13.910 5.109 1.00 94.62 199 VAL A N 1
ATOM 1549 C CA . VAL A 1 199 ? 2.498 -12.923 6.199 1.00 94.62 199 VAL A CA 1
ATOM 1550 C C . VAL A 1 199 ? 1.129 -12.919 6.882 1.00 94.62 199 VAL A C 1
ATOM 1552 O O . VAL A 1 199 ? 1.070 -12.862 8.112 1.00 94.62 199 VAL A O 1
ATOM 1555 N N . PHE A 1 200 ? 0.041 -13.038 6.115 1.00 93.06 200 PHE A N 1
ATOM 1556 C CA . PHE A 1 200 ? -1.336 -12.932 6.617 1.00 93.06 200 PHE A CA 1
ATOM 1557 C C . PHE A 1 200 ? -2.025 -14.277 6.905 1.00 93.06 200 PHE A C 1
ATOM 1559 O O . PHE A 1 200 ? -3.168 -14.281 7.364 1.00 93.06 200 PHE A O 1
ATOM 1566 N N . ARG A 1 201 ? -1.337 -15.415 6.719 1.00 89.06 201 ARG A N 1
ATOM 1567 C CA . ARG A 1 201 ? -1.896 -16.779 6.848 1.00 89.06 201 ARG A CA 1
ATOM 1568 C C . ARG A 1 201 ? -2.704 -17.010 8.128 1.00 89.06 201 ARG A C 1
ATOM 1570 O O . ARG A 1 201 ? -3.750 -17.648 8.095 1.00 89.06 201 ARG A O 1
ATOM 1577 N N . HIS A 1 202 ? -2.215 -16.476 9.243 1.00 86.62 202 HIS A N 1
ATOM 1578 C CA . HIS A 1 202 ? -2.753 -16.704 10.589 1.00 86.62 202 HIS A CA 1
ATOM 1579 C C . HIS A 1 202 ? -3.444 -15.459 11.154 1.00 86.62 202 HIS A C 1
ATOM 1581 O O . HIS A 1 202 ? -3.257 -15.118 12.321 1.00 86.62 202 HIS A O 1
ATOM 1587 N N . THR A 1 203 ? -4.156 -14.710 10.310 1.00 89.56 203 THR A N 1
ATOM 1588 C CA . THR A 1 203 ? -4.877 -13.495 10.720 1.00 89.56 203 THR A CA 1
ATOM 1589 C C . THR A 1 203 ? -6.235 -13.378 10.069 1.00 89.56 203 THR A C 1
ATOM 1591 O O . THR A 1 203 ? -6.390 -13.785 8.924 1.00 89.56 203 THR A O 1
ATOM 1594 N N . ASP A 1 204 ? -7.163 -12.700 10.745 1.00 90.88 204 ASP A N 1
ATOM 1595 C CA . ASP A 1 204 ? -8.509 -12.385 10.243 1.00 90.88 204 ASP A CA 1
ATOM 1596 C C . ASP A 1 204 ? -8.592 -11.196 9.293 1.00 90.88 204 ASP A C 1
ATOM 1598 O O . ASP A 1 204 ? -9.614 -10.527 9.165 1.00 90.88 204 ASP A O 1
ATOM 1602 N N . ILE A 1 205 ? -7.492 -10.958 8.585 1.00 93.88 205 ILE A N 1
ATOM 1603 C CA . ILE A 1 205 ? -7.336 -9.843 7.667 1.00 93.88 205 ILE A CA 1
ATOM 1604 C C . ILE A 1 205 ? -7.611 -10.336 6.249 1.00 93.88 205 ILE A C 1
ATOM 1606 O O . ILE A 1 205 ? -6.939 -11.235 5.744 1.00 93.88 205 ILE A O 1
ATOM 1610 N N . SER A 1 206 ? -8.599 -9.722 5.608 1.00 94.50 206 SER A N 1
ATOM 1611 C CA . SER A 1 206 ? -8.941 -9.921 4.203 1.00 94.50 206 SER A CA 1
ATOM 1612 C C . SER A 1 206 ? -8.280 -8.845 3.351 1.00 94.50 206 SER A C 1
ATOM 1614 O O . SER A 1 206 ? -8.333 -7.656 3.678 1.00 94.50 206 SER A O 1
ATOM 1616 N N . ILE A 1 207 ? -7.664 -9.262 2.250 1.00 95.81 207 ILE A N 1
ATOM 1617 C CA . ILE A 1 207 ? -6.949 -8.395 1.318 1.00 95.81 207 ILE A CA 1
ATOM 1618 C C . ILE A 1 207 ? -7.677 -8.392 -0.025 1.00 95.81 207 ILE A C 1
ATOM 1620 O O . ILE A 1 207 ? -7.983 -9.444 -0.583 1.00 95.81 207 ILE A O 1
ATOM 1624 N N . THR A 1 208 ? -7.907 -7.204 -0.572 1.00 96.19 208 THR A N 1
ATOM 1625 C CA . THR A 1 208 ? -8.466 -7.006 -1.912 1.00 96.19 208 THR A CA 1
ATOM 1626 C C . THR A 1 208 ? -7.435 -6.306 -2.781 1.00 96.19 208 THR A C 1
ATOM 1628 O O . THR A 1 208 ? -7.012 -5.185 -2.488 1.00 96.19 208 THR A O 1
ATOM 1631 N N . VAL A 1 209 ? -7.012 -6.971 -3.851 1.00 96.00 209 VAL A N 1
ATOM 1632 C CA . VAL A 1 209 ? -6.010 -6.463 -4.784 1.00 96.00 209 VAL A CA 1
ATOM 1633 C C . VAL A 1 209 ? -6.703 -5.890 -6.009 1.00 96.00 209 VAL A C 1
ATOM 1635 O O . VAL A 1 209 ? -7.374 -6.611 -6.745 1.00 96.00 209 VAL A O 1
ATOM 1638 N N . TYR A 1 210 ? -6.490 -4.602 -6.257 1.00 94.62 210 TYR A N 1
ATOM 1639 C CA . TYR A 1 210 ? -7.051 -3.904 -7.406 1.00 94.62 210 TYR A CA 1
ATOM 1640 C C . TYR A 1 210 ? -6.060 -3.856 -8.572 1.00 94.62 210 TYR A C 1
ATOM 1642 O O . TYR A 1 210 ? -4.880 -3.524 -8.405 1.00 94.62 210 TYR A O 1
ATOM 1650 N N . SER A 1 211 ? -6.561 -4.135 -9.773 1.00 91.44 211 SER A N 1
ATOM 1651 C CA . SER A 1 211 ? -5.870 -3.894 -11.043 1.00 91.44 211 SER A CA 1
ATOM 1652 C C . SER A 1 211 ? -6.759 -3.096 -11.987 1.00 91.44 211 SER A C 1
ATOM 1654 O O . SER A 1 211 ? -7.959 -3.333 -12.063 1.00 91.44 211 SER A O 1
ATOM 1656 N N . LEU A 1 212 ? -6.176 -2.150 -12.722 1.00 86.81 212 LEU A N 1
ATOM 1657 C CA . LEU A 1 212 ? -6.900 -1.472 -13.795 1.00 86.81 212 LEU A CA 1
ATOM 1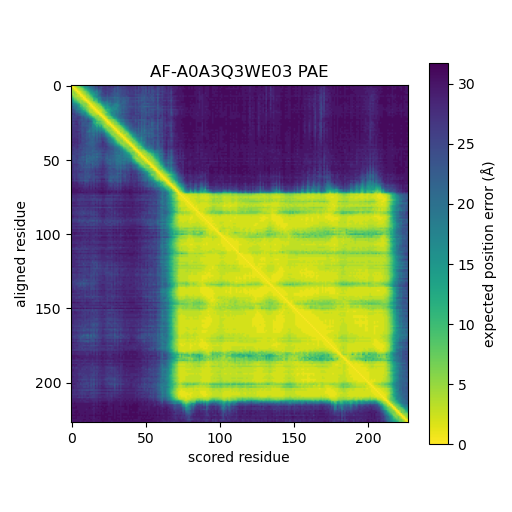658 C C . LEU A 1 212 ? -7.159 -2.462 -14.946 1.00 86.81 212 LEU A C 1
ATOM 1660 O O . LEU A 1 212 ? -6.334 -3.356 -15.148 1.00 86.81 212 LEU A O 1
ATOM 1664 N N . PRO A 1 213 ? -8.273 -2.321 -15.686 1.00 80.88 213 PRO A N 1
ATOM 1665 C CA . PRO A 1 213 ? -8.493 -3.102 -16.898 1.00 80.88 213 PRO A CA 1
ATOM 1666 C C . PRO A 1 213 ? -7.381 -2.808 -17.912 1.00 80.88 213 PRO A C 1
ATOM 1668 O O . PRO A 1 213 ? -6.939 -1.660 -18.036 1.00 80.88 213 PRO A O 1
ATOM 1671 N N . GLU A 1 214 ? -6.922 -3.833 -18.630 1.00 74.25 214 GLU A N 1
ATOM 1672 C CA . GLU A 1 214 ? -6.041 -3.626 -19.779 1.00 74.25 214 GLU A CA 1
ATOM 1673 C C . GLU A 1 214 ? -6.780 -2.765 -20.806 1.00 74.25 214 GLU A C 1
ATOM 1675 O O . GLU A 1 214 ? -7.947 -3.009 -21.123 1.00 74.25 214 GLU A O 1
ATOM 1680 N N . ARG A 1 215 ? -6.124 -1.706 -21.295 1.00 64.19 215 ARG A N 1
ATOM 1681 C CA . ARG A 1 215 ? -6.661 -0.954 -22.428 1.00 64.19 215 ARG A CA 1
ATOM 1682 C C . ARG A 1 215 ? -6.582 -1.883 -23.633 1.00 64.19 215 ARG A C 1
ATOM 1684 O O . ARG A 1 215 ? -5.479 -2.220 -24.046 1.00 64.19 215 ARG A O 1
ATOM 1691 N N . ALA A 1 216 ? -7.726 -2.282 -24.182 1.00 52.28 216 ALA A N 1
ATOM 1692 C CA . ALA A 1 216 ? -7.764 -2.861 -25.516 1.00 52.28 216 ALA A CA 1
ATOM 1693 C C . ALA A 1 216 ? -7.158 -1.831 -26.482 1.00 52.28 216 ALA A C 1
ATOM 1695 O O . ALA A 1 216 ? -7.633 -0.696 -26.561 1.00 52.28 216 ALA A O 1
ATOM 1696 N N . GLU A 1 217 ? -6.059 -2.187 -27.141 1.00 52.53 217 GLU A N 1
ATOM 1697 C CA . GLU A 1 217 ? -5.428 -1.344 -28.150 1.00 52.53 217 GLU A CA 1
ATOM 1698 C C . GLU A 1 217 ? -6.400 -1.164 -29.321 1.00 52.53 217 GLU A C 1
ATOM 1700 O O . GLU A 1 217 ? -6.672 -2.094 -30.075 1.00 52.53 217 GLU A O 1
ATOM 1705 N N . THR A 1 218 ? -6.944 0.040 -29.491 1.00 45.78 218 THR A N 1
ATOM 1706 C CA . THR A 1 218 ? -7.578 0.434 -30.751 1.00 45.78 218 THR A CA 1
ATOM 1707 C C . THR A 1 218 ? -6.491 0.537 -31.814 1.00 45.78 218 THR A C 1
ATOM 1709 O O . THR A 1 218 ? -5.751 1.521 -31.864 1.00 45.78 218 THR A O 1
ATOM 1712 N N . THR A 1 219 ? -6.393 -0.484 -32.662 1.00 49.41 219 THR A N 1
ATOM 1713 C CA . THR A 1 219 ? -5.655 -0.451 -33.925 1.00 49.41 219 THR A CA 1
ATOM 1714 C C . THR A 1 219 ? -6.275 0.618 -34.830 1.00 49.41 219 THR A C 1
ATOM 1716 O O . THR A 1 219 ? -7.199 0.350 -35.590 1.00 49.41 219 THR A O 1
ATOM 1719 N N . VAL A 1 220 ? -5.796 1.858 -34.748 1.00 57.03 220 VAL A N 1
ATOM 1720 C CA . VAL A 1 220 ? -6.011 2.846 -35.812 1.00 57.03 220 VAL A CA 1
ATOM 1721 C C . VAL A 1 220 ? -5.008 2.529 -36.916 1.00 57.03 220 VAL A C 1
ATOM 1723 O O . VAL A 1 220 ? -3.849 2.936 -36.856 1.00 57.03 220 VAL A O 1
ATOM 1726 N N . MET A 1 221 ? -5.443 1.741 -37.902 1.00 55.75 221 MET A N 1
ATOM 1727 C CA . MET A 1 221 ? -4.738 1.624 -39.176 1.00 55.75 221 MET A CA 1
ATOM 1728 C C . MET A 1 221 ? -4.778 3.000 -39.846 1.00 55.75 221 MET A C 1
ATOM 1730 O O . MET A 1 221 ? -5.826 3.431 -40.317 1.00 55.75 221 MET A O 1
ATOM 1734 N N . ASN A 1 222 ? -3.655 3.717 -39.844 1.00 55.56 222 ASN A N 1
ATOM 1735 C CA . ASN A 1 222 ? -3.507 4.919 -40.654 1.00 55.56 222 ASN A CA 1
ATOM 1736 C C . ASN A 1 222 ? -2.949 4.493 -42.014 1.00 55.56 222 ASN A C 1
ATOM 1738 O O . ASN A 1 222 ? -1.737 4.409 -42.212 1.00 55.56 222 ASN A O 1
ATOM 1742 N N . GLU A 1 223 ? -3.853 4.149 -42.926 1.00 60.59 223 GLU A N 1
ATOM 1743 C CA . GLU A 1 223 ? -3.548 4.009 -44.343 1.00 60.59 223 GLU A CA 1
ATOM 1744 C C . GLU A 1 223 ? -3.415 5.416 -44.932 1.00 60.59 223 GLU A C 1
ATOM 1746 O O . GLU A 1 223 ? -4.401 6.100 -45.176 1.00 60.59 223 GLU A O 1
ATOM 1751 N N . ASN A 1 224 ? -2.179 5.871 -45.120 1.00 54.75 224 ASN A N 1
ATOM 1752 C CA . ASN A 1 224 ? -1.877 6.994 -46.001 1.00 54.75 224 ASN A CA 1
ATOM 1753 C C . ASN A 1 224 ? -0.561 6.708 -46.721 1.00 54.75 224 ASN A C 1
ATOM 1755 O O . ASN A 1 224 ? 0.505 7.220 -46.381 1.00 54.75 224 ASN A O 1
ATOM 1759 N N . ALA A 1 225 ? -0.661 5.849 -47.732 1.00 54.94 225 ALA A N 1
ATOM 1760 C CA . ALA A 1 225 ? 0.300 5.763 -48.814 1.00 54.94 225 ALA A CA 1
ATOM 1761 C C . ALA A 1 225 ? -0.384 6.257 -50.096 1.00 54.94 225 ALA A C 1
ATOM 1763 O O . ALA A 1 225 ? -1.485 5.815 -50.411 1.00 54.94 225 ALA A O 1
ATOM 1764 N N . ARG A 1 226 ? 0.347 7.087 -50.855 1.00 56.28 226 ARG A N 1
ATOM 1765 C CA . ARG A 1 226 ? 0.079 7.587 -52.221 1.00 56.28 226 ARG A CA 1
ATOM 1766 C C . ARG A 1 226 ? -0.682 8.915 -52.322 1.00 56.28 226 ARG A C 1
ATOM 1768 O O . ARG A 1 226 ? -1.888 8.950 -52.551 1.00 56.28 226 ARG A O 1
ATOM 1775 N N . ARG A 1 227 ? 0.092 10.001 -52.317 1.00 53.75 227 ARG A N 1
ATOM 1776 C CA . ARG A 1 227 ? 0.071 10.982 -53.410 1.00 53.75 227 ARG A CA 1
ATOM 1777 C C . ARG A 1 227 ? 1.499 11.295 -53.820 1.00 53.75 227 ARG A C 1
ATOM 1779 O O . ARG A 1 227 ? 2.354 11.298 -52.908 1.00 53.75 227 ARG A O 1
#

pLDDT: mean 73.43, std 25.96, range [30.42, 98.25]

Mean predicted aligned error: 16.7 Å

Sequence (227 aa):
MSSALQRPVCFFGVQVKLTLTGRNAFFCGVRSTFKRGVLGHGSPNVHVLLCHCDSPHGETLPPPGQPAAHSRRVSYVTGNLFSCPEGDALAHCISEDCRMGAGIAVTFKQKFKGVQELKEQKKLTGQCAVLKRGERFVYYLITKKKANHKPTYDSLKQSLEDMRSHCVRNRVTRISMPRIGCGLDRLHWNRVSVILEQVFRHTDISITVYSLPERAETTVMNENARR

InterPro domains:
  IPR002589 Macro domain [PS51154] (61-216)
  IPR002589 Macro domain [SM00506] (73-196)
  IPR043472 Macro domain-like [G3DSA:3.40.220.10] (68-212)
  IPR043472 Macro domain-like [SSF52949] (74-211)
  IPR050892 ADP-ribose derivative metabolism enzymes [PTHR12521] (69-222)

Foldseek 3Di:
DDDDDDDDDDDDDDDDDDDDDDDDDDDDDPDDDDDDDDDDDDDDDDPDPPPDPPDPDPPPDDDPDDPPPQPLLEAEDADDLVPPDPLAAEEAEDALQLPLPDDCSVVVCVPVPCSVVQNVVVDHQLAWGWDDDPNYIYIYQHQYHDRQDAGDPNSNLSHLLNVVVVCVVSVRAHYEYELYCPDSNPDDSVSVSVSNCVSCVPHNHHYYYYDYDDPDDDPPPPDDDDD

Solvent-accessible surface area (backbone atoms only — not comparable to full-atom values): 14770 Å² total; per-residue (Å²): 132,86,81,84,92,78,90,81,86,87,80,83,80,83,81,84,83,82,83,88,77,86,86,82,88,79,92,79,79,95,72,88,82,81,84,87,82,87,86,80,89,86,83,88,88,79,86,78,83,76,81,76,79,85,73,95,68,88,74,80,74,78,74,92,82,68,77,73,75,86,66,76,47,68,46,80,45,80,41,65,63,90,74,53,65,75,79,35,22,38,44,45,66,42,25,50,71,62,71,48,82,58,74,70,40,35,56,51,47,70,74,69,51,58,65,65,63,51,55,72,66,66,53,47,64,26,28,47,38,76,46,78,57,89,92,19,44,41,38,38,26,15,27,19,65,41,80,90,54,63,50,48,73,64,27,42,50,38,7,50,50,43,41,48,56,50,26,65,74,69,70,51,42,44,38,38,26,53,67,60,54,42,67,97,43,68,45,57,58,79,58,48,52,53,50,51,51,62,73,44,67,91,51,83,46,36,37,38,35,25,38,69,74,80,78,78,80,78,82,76,80,80,88,82,82,89,131